Protein AF-0000000079259400 (afdb_homodimer)

Sequence (374 aa):
MEEFRRCLKRQERETNERNRRADEINELQRQVDEQVLIAVALQEEENQGRRRGSQVGRRQNVERHRHSRDKNLLEDYFIPTSLYSDVDFRRRFRMQPHLFNKVMHDICNYDAYFVQKCDAAGVLGLLPEQKLTTVIRMLAYGASADQVDEIARMGKSTTLEALVRFCQGVETLYTRDYLRRPTPRDLMEEFRRCLKRQERETNERNRRADEINELQRQVDEQVLIAVALQEEENQGRRRGSQVGRRQNVERHRHSRDKNLLEDYFIPTSLYSDVDFRRRFRMQPHLFNKVMHDICNYDAYFVQKCDAAGVLGLLPEQKLTTVIRMLAYGASADQVDEIARMGKSTTLEALVRFCQGVETLYTRDYLRRPTPRDL

pLDDT: mean 84.17, std 18.21, range [31.73, 98.31]

InterPro domains:
  IPR059462 Domain of unknown function DUF8418 [PF28509] (71-107)

Secondary structure (DSSP, 8-state):
-HHHHHHHHHHHHHHHHHHHHHHHHHHHHHHHHHHHHHHHHHHHHHHHHHHS---S---------HHHHHHHHIIIIISTT-SS-HHHHHHHHSS-HHHHHHHHHHHHHH-GGGS--B-TTS-B---HHHHHHHHHHHHHHT--HHHHHHHH---HHHHHHHHHHHHHHHHHHHHHHHT----GGG-/-HHHHHHHHHHHHHHHHHHHHHHHHHHHHHHHHHHHHHHHHHHHHHHHHHHS---S---------HHHHHHHHIIIIISTT-SS-HHHHHHHHSS-HHHHHHHHHHHHHH-GGGS--B-TTS-B---HHHHHHHHHHHHHHT--HHHHHHHH---HHHHHHHHHHHHHHHHHHHHHHHT----GGG-

Solvent-accessible surface area (backbone atoms only — not comparable to full-atom values): 20701 Å² total; per-residue (Å²): 112,69,66,58,53,51,53,51,53,50,50,50,53,50,52,52,50,52,51,49,49,51,51,32,51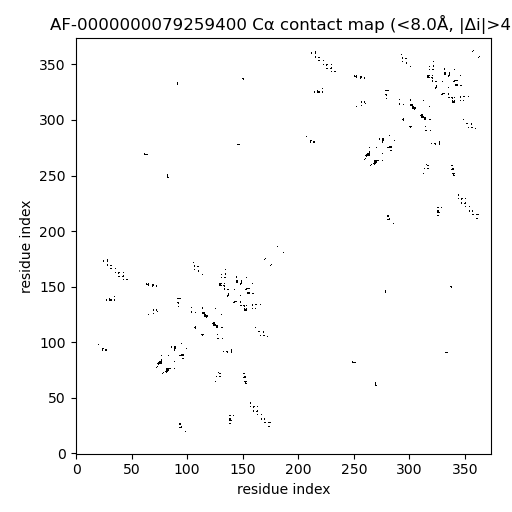,50,49,50,50,51,35,38,66,71,39,46,65,58,37,46,51,51,38,50,52,55,46,51,64,62,67,47,70,85,59,84,73,62,73,72,77,64,73,53,58,50,67,66,42,50,50,50,43,34,43,38,63,70,41,97,82,25,56,49,50,68,69,54,42,25,71,55,52,58,36,48,70,70,54,50,51,50,51,52,53,53,42,32,72,71,36,66,83,46,43,60,47,62,48,96,88,67,47,72,56,63,47,41,67,38,55,49,49,42,39,40,37,25,49,64,68,68,45,55,51,74,74,40,19,83,60,45,47,45,54,52,69,60,40,33,50,48,36,41,53,47,42,53,46,49,49,65,71,54,50,60,63,67,66,53,64,81,48,73,81,78,97,111,68,65,59,53,52,52,50,54,49,51,51,52,51,53,52,50,51,52,49,49,51,52,32,51,49,50,50,51,51,34,37,67,71,39,45,64,58,36,47,52,50,38,49,52,55,46,49,63,63,67,46,70,85,58,83,73,63,73,71,77,65,72,54,58,49,68,67,41,49,50,51,43,35,43,38,63,71,42,98,82,25,57,48,51,69,67,53,42,25,70,56,53,58,37,49,70,69,55,49,52,50,50,50,50,53,44,34,72,72,38,66,84,46,43,60,46,61,46,95,86,67,47,73,54,63,48,43,66,36,56,51,49,41,41,41,36,25,48,62,68,68,45,54,52,74,73,40,17,84,61,45,47,44,54,54,70,60,39,32,49,49,35,42,53,46,43,51,45,49,50,67,71,53,50,59,64,68,66,55,64,81,50,72,81,76,97

Organism: Prunus dulcis (NCBI:txid3755)

Structure (mmCIF, N/CA/C/O backbone):
data_AF-0000000079259400-model_v1
#
loop_
_entity.id
_entity.type
_entity.pdbx_description
1 polymer 'Uncharacterized protein'
#
loop_
_atom_site.group_PDB
_atom_site.id
_atom_site.type_symbol
_atom_site.label_atom_id
_atom_site.label_alt_id
_atom_site.label_comp_id
_atom_site.label_asym_id
_atom_site.label_entity_id
_atom_site.label_seq_id
_atom_site.pdbx_PDB_ins_code
_atom_site.Cartn_x
_atom_site.Cartn_y
_atom_site.Cartn_z
_atom_site.occupancy
_atom_site.B_iso_or_equiv
_atom_site.auth_seq_id
_atom_site.auth_comp_id
_atom_site.auth_asym_id
_atom_site.auth_atom_id
_atom_site.pdbx_PDB_model_num
ATOM 1 N N . MET A 1 1 ? 31.969 41.125 11.25 1 81.62 1 MET A N 1
ATOM 2 C CA . MET A 1 1 ? 31.812 40.688 9.867 1 81.62 1 MET A CA 1
ATOM 3 C C . MET A 1 1 ? 31.344 39.219 9.812 1 81.62 1 MET A C 1
ATOM 5 O O . MET A 1 1 ? 30.406 38.906 9.086 1 81.62 1 MET A O 1
ATOM 9 N N . GLU A 1 2 ? 31.828 38.438 10.734 1 89.38 2 GLU A N 1
ATOM 10 C CA . GLU A 1 2 ? 31.469 37.031 10.773 1 89.38 2 GLU A CA 1
ATOM 11 C C . GLU A 1 2 ? 30.047 36.844 11.312 1 89.38 2 GLU A C 1
ATOM 13 O O . GLU A 1 2 ? 29.297 36.031 10.805 1 89.38 2 GLU A O 1
ATOM 18 N N . GLU A 1 3 ? 29.672 37.75 12.297 1 88.38 3 GLU A N 1
ATOM 19 C CA . GLU A 1 3 ? 28.344 37.656 12.914 1 88.38 3 GLU A CA 1
ATOM 20 C C . GLU A 1 3 ? 27.25 38.031 11.922 1 88.38 3 GLU A C 1
ATOM 22 O O . GLU A 1 3 ? 26.188 37.406 11.891 1 88.38 3 GLU A O 1
ATOM 27 N N . PHE A 1 4 ? 27.547 39 11.172 1 88.69 4 PHE A N 1
ATOM 28 C CA . PHE A 1 4 ? 26.594 39.469 10.156 1 88.69 4 PHE A CA 1
ATOM 29 C C . PHE A 1 4 ? 26.375 38.406 9.102 1 88.69 4 PHE A C 1
ATOM 31 O O . PHE A 1 4 ? 25.234 38.156 8.672 1 88.69 4 PHE A O 1
ATOM 38 N N . ARG A 1 5 ? 27.438 37.75 8.695 1 88.81 5 ARG A N 1
ATOM 39 C CA . ARG A 1 5 ? 27.344 36.688 7.711 1 88.81 5 ARG A CA 1
ATOM 40 C C . ARG A 1 5 ? 26.516 35.531 8.242 1 88.81 5 ARG A C 1
ATOM 42 O O . ARG A 1 5 ? 25.734 34.906 7.5 1 88.81 5 ARG A O 1
ATOM 49 N N . ARG A 1 6 ? 26.609 35.312 9.523 1 88.94 6 ARG A N 1
ATOM 50 C CA . ARG A 1 6 ? 25.875 34.25 10.148 1 88.94 6 ARG A CA 1
ATOM 51 C C . ARG A 1 6 ? 24.375 34.531 10.195 1 88.94 6 ARG A C 1
ATOM 53 O O . ARG A 1 6 ? 23.547 33.656 9.953 1 88.94 6 ARG A O 1
ATOM 60 N N . CYS A 1 7 ? 24.094 35.781 10.453 1 90.12 7 CYS A N 1
ATOM 61 C CA . CYS A 1 7 ? 22.703 36.219 10.508 1 90.12 7 CYS A CA 1
ATOM 62 C C . CYS A 1 7 ? 22.047 36.125 9.133 1 90.12 7 CYS A C 1
ATOM 64 O O . CYS A 1 7 ? 20.906 35.719 9.016 1 90.12 7 CYS A O 1
ATOM 66 N N . LEU A 1 8 ? 22.766 36.438 8.125 1 89.69 8 LEU A N 1
ATOM 67 C CA . LEU A 1 8 ? 22.25 36.406 6.758 1 89.69 8 LEU A CA 1
ATOM 68 C C . LEU A 1 8 ? 22.016 34.969 6.316 1 89.69 8 LEU A C 1
ATOM 70 O O . LEU A 1 8 ? 21.016 34.656 5.664 1 89.69 8 LEU A O 1
ATOM 74 N N . LYS A 1 9 ? 22.922 34.125 6.629 1 88.62 9 LYS A N 1
ATOM 75 C CA . LYS A 1 9 ? 22.781 32.719 6.297 1 88.62 9 LYS A CA 1
ATOM 76 C C . LYS A 1 9 ? 21.562 32.094 6.996 1 88.62 9 LYS A C 1
ATOM 78 O O . LYS A 1 9 ? 20.859 31.266 6.414 1 88.62 9 LYS A O 1
ATOM 83 N N . ARG A 1 10 ? 21.266 32.531 8.227 1 87.69 10 ARG A N 1
ATOM 84 C CA . ARG A 1 10 ? 20.109 32.062 8.977 1 87.69 10 ARG A CA 1
ATOM 85 C C . ARG A 1 10 ? 18.812 32.531 8.344 1 87.69 10 ARG A C 1
ATOM 87 O O . ARG A 1 10 ? 17.844 31.75 8.234 1 87.69 10 ARG A O 1
ATOM 94 N N . GLN A 1 11 ? 18.812 33.719 7.98 1 85.81 11 GLN A N 1
ATOM 95 C CA . GLN A 1 11 ? 17.625 34.281 7.348 1 85.81 11 GLN A CA 1
ATOM 96 C C . GLN A 1 11 ? 17.344 33.594 6.016 1 85.81 11 GLN A C 1
ATOM 98 O O . GLN A 1 11 ? 16.188 33.312 5.688 1 85.81 11 GLN A O 1
ATOM 103 N N . GLU A 1 12 ? 18.359 33.375 5.312 1 86.56 12 GLU A N 1
ATOM 104 C CA . GLU A 1 12 ? 18.219 32.688 4.035 1 86.56 12 GLU A CA 1
ATOM 105 C C . GLU A 1 12 ? 17.672 31.266 4.23 1 86.56 12 GLU A C 1
ATOM 107 O O . GLU A 1 12 ? 16.812 30.828 3.473 1 86.56 12 GLU A O 1
ATOM 112 N N . ARG A 1 13 ? 18.156 30.578 5.199 1 85.12 13 ARG A N 1
ATOM 113 C CA . ARG A 1 13 ? 17.703 29.234 5.512 1 85.12 13 ARG A CA 1
ATOM 114 C C . ARG A 1 13 ? 16.219 29.234 5.91 1 85.12 13 ARG A C 1
ATOM 116 O O . ARG A 1 13 ? 15.469 28.344 5.512 1 85.12 13 ARG A O 1
ATOM 123 N N . GLU A 1 14 ? 15.875 30.203 6.609 1 84.81 14 GLU A N 1
ATOM 124 C CA . GLU A 1 14 ? 14.484 30.328 7.047 1 84.81 14 GLU A CA 1
ATOM 125 C C . GLU A 1 14 ? 13.555 30.609 5.871 1 84.81 14 GLU A C 1
ATOM 127 O O . GLU A 1 14 ? 12.461 30.062 5.785 1 84.81 14 GLU A O 1
ATOM 132 N N . THR A 1 15 ? 13.961 31.484 5.039 1 85.69 15 THR A N 1
ATOM 133 C CA . THR A 1 15 ? 13.172 31.812 3.855 1 85.69 15 THR A CA 1
ATOM 134 C C . THR A 1 15 ? 13.031 30.594 2.945 1 85.69 15 THR A C 1
ATOM 136 O O . THR A 1 15 ? 11.961 30.359 2.381 1 85.69 15 THR A O 1
ATOM 139 N N . ASN A 1 16 ? 14.062 29.844 2.83 1 84.88 16 ASN A N 1
ATOM 140 C CA . ASN A 1 16 ? 14.039 28.625 2.008 1 84.88 16 ASN A CA 1
ATOM 141 C C . ASN A 1 16 ? 13.094 27.578 2.578 1 84.88 16 ASN A C 1
ATOM 143 O O . ASN A 1 16 ? 12.367 26.922 1.829 1 84.88 16 ASN A O 1
ATOM 147 N N . GLU A 1 17 ? 13.094 27.5 3.865 1 85.94 17 GLU A N 1
ATOM 148 C CA . GLU A 1 17 ? 12.203 26.547 4.531 1 85.94 17 GLU A CA 1
ATOM 149 C C . GLU A 1 17 ? 10.742 26.953 4.371 1 85.94 17 GLU A C 1
ATOM 151 O O . GLU A 1 17 ? 9.875 26.109 4.164 1 85.94 17 GLU A O 1
ATOM 156 N N . ARG A 1 18 ? 10.477 28.234 4.461 1 86 18 ARG A N 1
ATOM 157 C CA . ARG A 1 18 ? 9.125 28.734 4.27 1 86 18 ARG A CA 1
ATOM 158 C C . ARG A 1 18 ? 8.641 28.484 2.846 1 86 18 ARG A C 1
ATOM 160 O O . ARG A 1 18 ? 7.488 28.109 2.629 1 86 18 ARG A O 1
ATOM 167 N N . ASN A 1 19 ? 9.5 28.703 1.981 1 86.19 19 ASN A N 1
ATOM 168 C CA . ASN A 1 19 ? 9.148 28.484 0.583 1 86.19 19 ASN A CA 1
ATOM 169 C C . ASN A 1 19 ? 8.883 27 0.302 1 86.19 19 ASN A C 1
ATOM 171 O O . ASN A 1 19 ? 7.961 26.672 -0.448 1 86.19 19 ASN A O 1
ATOM 175 N N . ARG A 1 20 ? 9.664 26.172 0.916 1 88.25 20 ARG A N 1
ATOM 176 C CA . ARG A 1 20 ? 9.477 24.734 0.739 1 88.25 20 ARG A CA 1
ATOM 177 C C . ARG A 1 20 ? 8.133 24.281 1.312 1 88.25 20 ARG A C 1
ATOM 179 O O . ARG A 1 20 ? 7.41 23.516 0.682 1 88.25 20 ARG A O 1
ATOM 186 N N . ARG A 1 21 ? 7.867 24.844 2.445 1 88.56 21 ARG A N 1
ATOM 187 C CA . ARG A 1 21 ? 6.602 24.516 3.09 1 88.56 21 ARG A CA 1
ATOM 188 C C . ARG A 1 21 ? 5.422 24.969 2.232 1 88.56 21 ARG A C 1
ATOM 190 O O . ARG A 1 21 ? 4.449 24.234 2.066 1 88.56 21 ARG A O 1
ATOM 197 N N . ALA A 1 22 ? 5.516 26.125 1.743 1 89.62 22 ALA A N 1
ATOM 198 C CA . ALA A 1 22 ? 4.457 26.641 0.885 1 89.62 22 ALA A CA 1
ATOM 199 C C . ALA A 1 22 ? 4.273 25.781 -0.357 1 89.62 22 ALA A C 1
ATOM 201 O O . ALA A 1 22 ? 3.146 25.516 -0.783 1 89.62 22 ALA A O 1
ATOM 202 N N . ASP A 1 23 ? 5.371 25.328 -0.912 1 91 23 ASP A N 1
ATOM 203 C CA . ASP A 1 23 ? 5.316 24.469 -2.098 1 91 23 ASP A CA 1
ATOM 204 C C . ASP A 1 23 ? 4.641 23.141 -1.788 1 91 23 ASP A C 1
ATOM 206 O O . ASP A 1 23 ? 3.844 22.641 -2.586 1 91 23 ASP A O 1
ATOM 210 N N . GLU A 1 24 ? 4.953 22.625 -0.656 1 92.81 24 GLU A N 1
ATOM 211 C CA . GLU A 1 24 ? 4.398 21.328 -0.265 1 92.81 24 GLU A CA 1
ATOM 212 C C . GLU A 1 24 ? 2.902 21.438 0.025 1 92.81 24 GLU A C 1
ATOM 214 O O . GLU A 1 24 ? 2.131 20.547 -0.328 1 92.81 24 GLU A O 1
ATOM 219 N N . ILE A 1 25 ? 2.512 22.516 0.633 1 91.94 25 ILE A N 1
ATOM 220 C CA . ILE A 1 25 ? 1.095 22.75 0.898 1 91.94 25 ILE A CA 1
ATOM 221 C C . ILE A 1 25 ? 0.348 22.938 -0.419 1 91.94 25 ILE A C 1
ATOM 223 O O . ILE A 1 25 ? -0.762 22.438 -0.593 1 91.94 25 ILE A O 1
ATOM 227 N N . ASN A 1 26 ? 0.961 23.672 -1.306 1 90.94 26 ASN A N 1
ATOM 228 C CA . ASN A 1 26 ? 0.367 23.859 -2.625 1 90.94 26 ASN A CA 1
ATOM 229 C C . ASN A 1 26 ? 0.186 22.516 -3.346 1 90.94 26 ASN A C 1
ATOM 231 O O . ASN A 1 26 ? -0.825 22.297 -4.016 1 90.94 26 ASN A O 1
ATOM 235 N N . GLU A 1 27 ? 1.172 21.688 -3.217 1 93 27 GLU A N 1
ATOM 236 C CA . GLU A 1 27 ? 1.071 20.359 -3.814 1 93 27 GLU A CA 1
ATOM 237 C C . GLU A 1 27 ? -0.082 19.562 -3.205 1 93 27 GLU A C 1
ATOM 239 O O . GLU A 1 27 ? -0.839 18.922 -3.924 1 93 27 GLU A O 1
ATOM 244 N N . LEU A 1 28 ? -0.213 19.641 -1.962 1 94.31 28 LEU A N 1
ATOM 245 C CA . LEU A 1 28 ? -1.314 18.984 -1.273 1 94.31 28 LEU A CA 1
ATOM 246 C C . LEU A 1 28 ? -2.658 19.5 -1.78 1 94.31 28 LEU A C 1
ATOM 248 O O . LEU A 1 28 ? -3.559 18.703 -2.068 1 94.31 28 LEU A O 1
ATOM 252 N N . GLN A 1 29 ? -2.781 20.797 -1.9 1 92.62 29 GLN A N 1
ATOM 253 C CA . GLN A 1 29 ? -4.016 21.391 -2.389 1 92.62 29 GLN A CA 1
ATOM 254 C C . GLN A 1 29 ? -4.332 20.938 -3.809 1 92.62 29 GLN A C 1
ATOM 256 O O . GLN A 1 29 ? -5.492 20.688 -4.145 1 92.62 29 GLN A O 1
ATOM 261 N N . ARG A 1 30 ? -3.314 20.844 -4.629 1 93.25 30 ARG A N 1
ATOM 262 C CA . ARG A 1 30 ? -3.508 20.359 -5.992 1 93.25 30 ARG A CA 1
ATOM 263 C C . ARG A 1 30 ? -4.035 18.922 -5.992 1 93.25 30 ARG A C 1
ATOM 265 O O . ARG A 1 30 ? -4.953 18.594 -6.75 1 93.25 30 ARG A O 1
ATOM 272 N N . GLN A 1 31 ? -3.449 18.109 -5.156 1 93.06 31 GLN A N 1
ATOM 273 C CA . GLN A 1 31 ? -3.885 16.719 -5.051 1 93.06 31 GLN A CA 1
ATOM 274 C C . GLN A 1 31 ? -5.336 16.625 -4.578 1 93.06 31 GLN A C 1
ATOM 276 O O . GLN A 1 31 ? -6.113 15.828 -5.098 1 93.06 31 GLN A O 1
ATOM 281 N N . VAL A 1 32 ? -5.66 17.422 -3.598 1 93.88 32 VAL A N 1
ATOM 282 C CA . VAL A 1 32 ? -7.02 17.469 -3.074 1 93.88 32 VAL A CA 1
ATOM 283 C C . VAL A 1 32 ? -7.988 17.891 -4.18 1 93.88 32 VAL A C 1
ATOM 285 O O . VAL A 1 32 ? -9.031 17.266 -4.375 1 93.88 32 VAL A O 1
ATOM 288 N N . ASP A 1 33 ? -7.621 18.906 -4.926 1 90.94 33 ASP A N 1
ATOM 289 C CA . ASP A 1 33 ? -8.461 19.406 -6.008 1 90.94 33 ASP A CA 1
ATOM 290 C C . ASP A 1 33 ? -8.703 18.328 -7.062 1 90.94 33 ASP A C 1
ATOM 292 O O . ASP A 1 33 ? -9.812 18.219 -7.59 1 90.94 33 ASP A O 1
ATOM 296 N N . GLU A 1 34 ? -7.711 17.594 -7.309 1 90.44 34 GLU A N 1
ATOM 297 C CA . GLU A 1 34 ? -7.781 16.578 -8.352 1 90.44 34 GLU A CA 1
ATOM 298 C C . GLU A 1 34 ? -8.648 15.398 -7.906 1 90.44 34 GLU A C 1
ATOM 300 O O . GLU A 1 34 ? -9.297 14.75 -8.734 1 90.44 34 GLU A O 1
ATOM 305 N N . GLN A 1 35 ? -8.711 15.164 -6.605 1 90.06 35 GLN A N 1
ATOM 306 C CA . GLN A 1 35 ? -9.273 13.891 -6.176 1 90.06 35 GLN A CA 1
ATOM 307 C C . GLN A 1 35 ? -10.578 14.094 -5.418 1 90.06 35 GLN A C 1
ATOM 309 O O . GLN A 1 35 ? -11.336 13.148 -5.211 1 90.06 35 GLN A O 1
ATOM 314 N N . VAL A 1 36 ? -10.906 15.297 -5.039 1 88.19 36 VAL A N 1
ATOM 315 C CA . VAL A 1 36 ? -12.023 15.547 -4.137 1 88.19 36 VAL A CA 1
ATOM 316 C C . VAL A 1 36 ? -13.328 15.094 -4.785 1 88.19 36 VAL A C 1
ATOM 318 O O . VAL A 1 36 ? -14.188 14.516 -4.117 1 88.19 36 VAL A O 1
ATOM 321 N N . LEU A 1 37 ? -13.492 15.336 -6.02 1 87.38 37 LEU A N 1
ATOM 322 C CA . LEU A 1 37 ? -14.727 14.953 -6.699 1 87.38 37 LEU A CA 1
ATOM 323 C C . LEU A 1 37 ? -14.875 13.438 -6.734 1 87.38 37 LEU A C 1
ATOM 325 O O . LEU A 1 37 ? -15.977 12.914 -6.52 1 87.38 37 LEU A O 1
ATOM 329 N N . ILE A 1 38 ? -13.82 12.812 -7.031 1 89.81 38 ILE A N 1
ATOM 330 C CA . ILE A 1 38 ? -13.828 11.352 -7.066 1 89.81 38 ILE A CA 1
ATOM 331 C C . ILE A 1 38 ? -14.094 10.805 -5.668 1 89.81 38 ILE A C 1
ATOM 333 O O . ILE A 1 38 ? -14.867 9.859 -5.504 1 89.81 38 ILE A O 1
ATOM 337 N N . ALA A 1 39 ? -13.516 11.398 -4.688 1 89.06 39 ALA A N 1
ATOM 338 C CA . ALA A 1 39 ? -13.68 10.969 -3.299 1 89.06 39 ALA A CA 1
ATOM 339 C C . ALA A 1 39 ? -15.141 11.07 -2.863 1 89.06 39 ALA A C 1
ATOM 341 O O . ALA A 1 39 ? -15.672 10.148 -2.242 1 89.06 39 ALA A O 1
ATOM 342 N N . VAL A 1 40 ? -15.742 12.117 -3.205 1 90.69 40 VAL A N 1
ATOM 343 C CA . VAL A 1 40 ? -17.141 12.352 -2.83 1 90.69 40 VAL A CA 1
ATOM 344 C C . VAL A 1 40 ? -18.031 11.336 -3.533 1 90.69 40 VAL A C 1
ATOM 346 O O . VAL A 1 40 ? -18.938 10.758 -2.914 1 90.69 40 VAL A O 1
ATOM 349 N N . ALA A 1 41 ? -17.781 11.156 -4.789 1 91.81 41 ALA A N 1
ATOM 350 C CA . ALA A 1 41 ? -18.562 10.203 -5.57 1 91.81 41 ALA A CA 1
ATOM 351 C C . ALA A 1 41 ? -18.438 8.789 -5.008 1 91.81 41 ALA A C 1
ATOM 353 O O . ALA A 1 41 ? -19.438 8.07 -4.891 1 91.81 41 ALA A O 1
ATOM 354 N N . LEU A 1 42 ? -17.266 8.461 -4.676 1 90.88 42 LEU A N 1
ATOM 355 C CA . LEU A 1 42 ? -17.016 7.141 -4.117 1 90.88 42 LEU A CA 1
ATOM 356 C C . LEU A 1 42 ? -17.703 6.977 -2.77 1 90.88 42 LEU A C 1
ATOM 358 O O . LEU A 1 42 ? -18.281 5.926 -2.486 1 90.88 42 LEU A O 1
ATOM 362 N N . GLN A 1 43 ? -17.625 7.969 -1.969 1 89.94 43 GLN A N 1
ATOM 363 C CA . GLN A 1 43 ? -18.281 7.918 -0.662 1 89.94 43 GLN A CA 1
ATOM 364 C C . GLN A 1 43 ? -19.781 7.789 -0.803 1 89.94 43 GLN A C 1
ATOM 366 O O . GLN A 1 43 ? -20.422 7.039 -0.06 1 89.94 43 GLN A O 1
ATOM 371 N N . GLU A 1 44 ? -20.328 8.523 -1.729 1 90.12 44 GLU A N 1
ATOM 372 C CA . GLU A 1 44 ? -21.766 8.461 -1.979 1 90.12 44 GLU A CA 1
ATOM 373 C C . GLU A 1 44 ? -22.188 7.062 -2.441 1 90.12 44 GLU A C 1
ATOM 375 O O . GLU A 1 44 ? -23.203 6.535 -2.002 1 90.12 44 GLU A O 1
ATOM 380 N N . GLU A 1 45 ? -21.438 6.531 -3.316 1 88.81 45 GLU A N 1
ATOM 381 C CA . GLU A 1 45 ? -21.703 5.18 -3.793 1 88.81 45 GLU A CA 1
ATOM 382 C C . GLU A 1 45 ? -21.656 4.172 -2.648 1 88.81 45 GLU A C 1
ATOM 384 O O . GLU A 1 45 ? -22.5 3.271 -2.57 1 88.81 45 GLU A O 1
ATOM 389 N N . GLU A 1 46 ? -20.625 4.344 -1.827 1 85.75 46 GLU A N 1
ATOM 390 C CA . GLU A 1 46 ? -20.484 3.449 -0.681 1 85.75 46 GLU A CA 1
ATOM 391 C C . GLU A 1 46 ? -21.672 3.58 0.272 1 85.75 46 GLU A C 1
ATOM 393 O O . GLU A 1 46 ? -22.156 2.584 0.817 1 85.75 46 GLU A O 1
ATOM 398 N N . ASN A 1 47 ? -22.156 4.797 0.405 1 83.25 47 ASN A N 1
ATOM 399 C CA . ASN A 1 47 ? -23.266 5.066 1.297 1 83.25 47 ASN A CA 1
ATOM 400 C C . ASN A 1 47 ? -24.578 4.52 0.729 1 83.25 47 ASN A C 1
ATOM 402 O O . ASN A 1 47 ? -25.453 4.098 1.482 1 83.25 47 ASN A O 1
ATOM 406 N N . GLN A 1 48 ? -24.781 4.672 -0.522 1 79.94 48 GLN A N 1
ATOM 407 C CA . GLN A 1 48 ? -25.969 4.156 -1.18 1 79.94 48 GLN A CA 1
ATOM 408 C C . GLN A 1 48 ? -26.016 2.633 -1.104 1 79.94 48 GLN A C 1
ATOM 410 O O . GLN A 1 48 ? -27.094 2.049 -0.97 1 79.94 48 GLN A O 1
ATOM 415 N N . GLY A 1 49 ? -24.875 2.189 -1.335 1 64.69 49 GLY A N 1
ATOM 416 C CA . GLY A 1 49 ? -24.828 0.743 -1.202 1 64.69 49 GLY A CA 1
ATOM 417 C C . GLY A 1 49 ? -25.172 0.263 0.199 1 64.69 49 GLY A C 1
ATOM 418 O O . GLY A 1 49 ? -25.797 -0.786 0.37 1 64.69 49 GLY A O 1
ATOM 419 N N . ARG A 1 50 ? -24.812 1.057 1.179 1 62.62 50 ARG A N 1
ATOM 420 C CA . ARG A 1 50 ? -25.094 0.76 2.578 1 62.62 50 ARG A CA 1
ATOM 421 C C . ARG A 1 50 ? -26.578 0.954 2.883 1 62.62 50 ARG A C 1
ATOM 423 O O . ARG A 1 50 ? -27.141 0.263 3.738 1 62.62 50 ARG A O 1
ATOM 430 N N . ARG A 1 51 ? -27.281 2.26 2.467 1 49.03 51 ARG A N 1
ATOM 431 C CA . ARG A 1 51 ? -28.688 2.549 2.73 1 49.03 51 ARG A CA 1
ATOM 432 C C . ARG A 1 51 ? -29.594 1.494 2.102 1 49.03 51 ARG A C 1
ATOM 434 O O . ARG A 1 51 ? -30.781 1.417 2.42 1 49.03 51 ARG A O 1
ATOM 441 N N . ARG A 1 52 ? -29.188 0.925 0.934 1 46.81 52 ARG A N 1
ATOM 442 C CA . ARG A 1 52 ? -30.109 -0.107 0.47 1 46.81 52 ARG A CA 1
ATOM 443 C C . ARG A 1 52 ? -30.391 -1.121 1.572 1 46.81 52 ARG A C 1
ATOM 445 O O . ARG A 1 52 ? -29.578 -1.295 2.488 1 46.81 52 ARG A O 1
ATOM 452 N N . GLY A 1 53 ? -31.734 -1.508 1.864 1 37.41 53 GLY A N 1
ATOM 453 C CA . GLY A 1 53 ? -32.281 -2.285 2.965 1 37.41 53 GLY A CA 1
ATOM 454 C C . GLY A 1 53 ? -31.234 -3.121 3.682 1 37.41 53 GLY A C 1
ATOM 455 O O . GLY A 1 53 ? -30.109 -3.246 3.211 1 37.41 53 GLY A O 1
ATOM 456 N N . SER A 1 54 ? -31.578 -3.488 5.035 1 38.22 54 SER A N 1
ATOM 457 C CA . SER A 1 54 ? -31.047 -4.523 5.91 1 38.22 54 SER A CA 1
ATOM 458 C C . SER A 1 54 ? -30.531 -5.719 5.109 1 38.22 54 SER A C 1
ATOM 460 O O . SER A 1 54 ? -31.312 -6.586 4.723 1 38.22 54 SER A O 1
ATOM 462 N N . GLN A 1 55 ? -30.062 -5.602 4.004 1 37.66 55 GLN A N 1
ATOM 463 C CA . GLN A 1 55 ? -29.703 -6.961 3.615 1 37.66 55 GLN A CA 1
ATOM 464 C C . GLN A 1 55 ? -28.953 -7.676 4.742 1 37.66 55 GLN A C 1
ATOM 466 O O . GLN A 1 55 ? -28.188 -7.055 5.48 1 37.66 55 GLN A O 1
ATOM 471 N N . VAL A 1 56 ? -29.531 -8.688 5.258 1 40.84 56 VAL A N 1
ATOM 472 C CA . VAL A 1 56 ? -29.094 -9.492 6.387 1 40.84 56 VAL A CA 1
ATOM 473 C C . VAL A 1 56 ? -27.578 -9.406 6.523 1 40.84 56 VAL A C 1
ATOM 475 O O . VAL A 1 56 ? -27.031 -9.516 7.629 1 40.84 56 VAL A O 1
ATOM 478 N N . GLY A 1 57 ? -26.766 -9.641 5.586 1 36.09 57 GLY A N 1
ATOM 479 C CA . GLY A 1 57 ? -25.391 -10.062 5.844 1 36.09 57 GLY A CA 1
ATOM 480 C C . GLY A 1 57 ? -24.406 -8.906 5.859 1 36.09 57 GLY A C 1
ATOM 481 O O . GLY A 1 57 ? -23.891 -8.516 4.809 1 36.09 57 GLY A O 1
ATOM 482 N N . ARG A 1 58 ? -24.672 -7.934 6.676 1 40.88 58 ARG A N 1
ATOM 483 C CA . ARG A 1 58 ? -23.578 -6.992 6.855 1 40.88 58 ARG A CA 1
ATOM 484 C C . ARG A 1 58 ? -22.234 -7.695 6.758 1 40.88 58 ARG A C 1
ATOM 486 O O . ARG A 1 58 ? -22.031 -8.758 7.348 1 40.88 58 ARG A O 1
ATOM 493 N N . ARG A 1 59 ? -21.641 -7.473 5.711 1 44.12 59 ARG A N 1
ATOM 494 C CA . ARG A 1 59 ? -20.281 -8.031 5.699 1 44.12 59 ARG A CA 1
ATOM 495 C C . ARG A 1 59 ? -19.609 -7.848 7.051 1 44.12 59 ARG A C 1
ATOM 497 O O . ARG A 1 59 ? -19.719 -6.785 7.668 1 44.12 59 ARG A O 1
ATOM 504 N N . GLN A 1 60 ? -19.422 -8.828 7.867 1 42.75 60 GLN A N 1
ATOM 505 C CA . GLN A 1 60 ? -18.719 -8.812 9.148 1 42.75 60 GLN A CA 1
ATOM 506 C C . GLN A 1 60 ? -17.547 -7.84 9.117 1 42.75 60 GLN A C 1
ATOM 508 O O . GLN A 1 60 ? -16.734 -7.855 8.18 1 42.75 60 GLN A O 1
ATOM 513 N N . ASN A 1 61 ? -17.734 -6.684 9.773 1 46.44 61 ASN A N 1
ATOM 514 C CA . ASN A 1 61 ? -16.562 -5.852 10.047 1 46.44 61 ASN A CA 1
ATOM 515 C C . ASN A 1 61 ? -15.312 -6.695 10.281 1 46.44 61 ASN A C 1
ATOM 517 O O . ASN A 1 61 ? -15.328 -7.629 11.078 1 46.44 61 ASN A O 1
ATOM 521 N N . VAL A 1 62 ? -14.477 -6.812 9.344 1 50.97 62 VAL A N 1
ATOM 522 C CA . VAL A 1 62 ? -13.227 -7.535 9.555 1 50.97 62 VAL A CA 1
ATOM 523 C C . VAL A 1 62 ? -12.469 -6.938 10.742 1 50.97 62 VAL A C 1
ATOM 525 O O . VAL A 1 62 ? -12.344 -5.719 10.852 1 50.97 62 VAL A O 1
ATOM 528 N N . GLU A 1 63 ? -12.438 -7.688 11.852 1 53.38 63 GLU A N 1
ATOM 529 C CA . GLU A 1 63 ? -11.547 -7.262 12.922 1 53.38 63 GLU A CA 1
ATOM 530 C C . GLU A 1 63 ? -10.133 -7.023 12.398 1 53.38 63 GLU A C 1
ATOM 532 O O . GLU A 1 63 ? -9.422 -7.977 12.055 1 53.38 63 GLU A O 1
ATOM 537 N N . ARG A 1 64 ? -9.812 -5.922 12.141 1 53.97 64 ARG A N 1
ATOM 538 C CA . ARG A 1 64 ? -8.586 -5.539 11.445 1 53.97 64 ARG A CA 1
ATOM 539 C C . ARG A 1 64 ? -7.422 -5.418 12.422 1 53.97 64 ARG A C 1
ATOM 541 O O . ARG A 1 64 ? -6.383 -4.84 12.086 1 53.97 64 ARG A O 1
ATOM 548 N N . HIS A 1 65 ? -7.523 -6.18 13.523 1 58 65 HIS A N 1
ATOM 549 C CA . HIS A 1 65 ? -6.438 -6.094 14.492 1 58 65 HIS A CA 1
ATOM 550 C C . HIS A 1 65 ? -5.785 -4.715 14.461 1 58 65 HIS A C 1
ATOM 552 O O . HIS A 1 65 ? -4.559 -4.605 14.383 1 58 65 HIS A O 1
ATOM 558 N N . ARG A 1 66 ? -6.551 -3.672 14.617 1 55.94 66 ARG A N 1
ATOM 559 C CA . ARG A 1 66 ? -6.184 -2.271 14.438 1 55.94 66 ARG A CA 1
ATOM 560 C C . ARG A 1 66 ? -4.996 -1.898 15.32 1 55.94 66 ARG A C 1
ATOM 562 O O . ARG A 1 66 ? -4.113 -1.15 14.898 1 55.94 66 ARG A O 1
ATOM 569 N N . HIS A 1 67 ? -4.895 -2.549 16.344 1 60.34 67 HIS A N 1
ATOM 570 C CA . HIS A 1 67 ? -3.898 -2.133 17.328 1 60.34 67 HIS A CA 1
ATOM 571 C C . HIS A 1 67 ? -2.514 -2.658 16.969 1 60.34 67 HIS A C 1
ATOM 573 O O . HIS A 1 67 ? -1.506 -2.002 17.234 1 60.34 67 HIS A O 1
ATOM 579 N N . SER A 1 68 ? -2.461 -3.838 16.391 1 62.75 68 SER A N 1
ATOM 580 C CA . SER A 1 68 ? -1.147 -4.359 16.031 1 62.75 68 SER A CA 1
ATOM 581 C C . SER A 1 68 ? -0.537 -3.555 14.883 1 62.75 68 SER A C 1
ATOM 583 O O . SER A 1 68 ? 0.662 -3.264 14.898 1 62.75 68 SER A O 1
ATOM 585 N N . ARG A 1 69 ? -1.43 -3.033 14.109 1 67.19 69 ARG A N 1
ATOM 586 C CA . ARG A 1 69 ? -0.87 -2.404 12.922 1 67.19 69 ARG A CA 1
ATOM 587 C C . ARG A 1 69 ? -0.635 -0.914 13.148 1 67.19 69 ARG A C 1
ATOM 589 O O . ARG A 1 69 ? 0.193 -0.3 12.469 1 67.19 69 ARG A O 1
ATOM 596 N N . ASP A 1 70 ? -1.296 -0.415 14.18 1 77.56 70 ASP A N 1
ATOM 597 C CA . ASP A 1 70 ? -0.943 0.957 14.531 1 77.56 70 ASP A CA 1
ATOM 598 C C . ASP A 1 70 ? 0.502 1.045 15.016 1 77.56 70 ASP A C 1
ATOM 600 O O . ASP A 1 70 ? 1.213 2 14.695 1 77.56 70 ASP A O 1
ATOM 604 N N . LYS A 1 71 ? 0.824 -0.014 15.641 1 83.12 71 LYS A N 1
ATOM 605 C CA . LYS A 1 71 ? 2.207 -0.037 16.109 1 83.12 71 LYS A CA 1
ATOM 606 C C . LYS A 1 71 ? 3.18 -0.105 14.93 1 83.12 71 LYS A C 1
ATOM 608 O O . LYS A 1 71 ? 4.203 0.585 14.922 1 83.12 71 LYS A O 1
ATOM 613 N N . ASN A 1 72 ? 2.826 -0.854 13.969 1 86.5 72 ASN A N 1
ATOM 614 C CA . ASN A 1 72 ? 3.689 -0.985 12.805 1 86.5 72 ASN A CA 1
ATOM 615 C C . ASN A 1 72 ? 3.814 0.334 12.047 1 86.5 72 ASN A C 1
ATOM 617 O O . ASN A 1 72 ? 4.91 0.712 11.625 1 86.5 72 ASN A O 1
ATOM 621 N N . LEU A 1 73 ? 2.707 0.984 11.922 1 91.62 73 LEU A N 1
ATOM 622 C CA . LEU A 1 73 ? 2.715 2.262 11.219 1 91.62 73 LEU A CA 1
ATOM 623 C C . LEU A 1 73 ? 3.586 3.279 11.953 1 91.62 73 LEU A C 1
ATOM 625 O O . LEU A 1 73 ? 4.379 3.984 11.32 1 91.62 73 LEU A O 1
ATOM 629 N N . LEU A 1 74 ? 3.436 3.307 13.281 1 93.25 74 LEU A N 1
ATOM 630 C CA . LEU A 1 74 ? 4.23 4.23 14.086 1 93.25 74 LEU A CA 1
ATOM 631 C C . LEU A 1 74 ? 5.715 3.896 13.984 1 93.25 74 LEU A C 1
ATOM 633 O O . LEU A 1 74 ? 6.547 4.789 13.805 1 93.25 74 LEU A O 1
ATOM 637 N N . GLU A 1 75 ? 5.996 2.65 14 1 90.88 75 GLU A N 1
ATOM 638 C CA . GLU A 1 75 ? 7.379 2.195 13.898 1 90.88 75 GLU A CA 1
ATOM 639 C C . GLU A 1 75 ? 7.957 2.482 12.516 1 90.88 75 GLU A C 1
ATOM 641 O O . GLU A 1 75 ? 9.164 2.713 12.375 1 90.88 75 GLU A O 1
ATOM 646 N N . ASP A 1 76 ? 7.117 2.473 11.547 1 92.12 76 ASP A N 1
ATOM 647 C CA . ASP A 1 76 ? 7.566 2.709 10.18 1 92.12 76 ASP A CA 1
ATOM 648 C C . ASP A 1 76 ? 7.898 4.18 9.953 1 92.12 76 ASP A C 1
ATOM 650 O O . ASP A 1 76 ? 8.859 4.504 9.25 1 92.12 76 ASP A O 1
ATOM 654 N N . TYR A 1 77 ? 7.109 5.066 10.656 1 95.12 77 TYR A N 1
ATOM 655 C CA . TYR A 1 77 ? 7.238 6.441 10.18 1 95.12 77 TYR A CA 1
ATOM 656 C C . TYR A 1 77 ? 7.297 7.418 11.352 1 95.12 77 TYR A C 1
ATOM 658 O O . TYR A 1 77 ? 7.797 8.531 11.211 1 95.12 77 TYR A O 1
ATOM 666 N N . PHE A 1 78 ? 6.809 7.113 12.516 1 95 78 PHE A N 1
ATOM 667 C CA . PHE A 1 78 ? 6.426 8.195 13.414 1 95 78 PHE A CA 1
ATOM 668 C C . PHE A 1 78 ? 7.109 8.055 14.766 1 95 78 PHE A C 1
ATOM 670 O O . PHE A 1 78 ? 6.66 8.625 15.758 1 95 78 PHE A O 1
ATOM 677 N N . ILE A 1 79 ? 8.078 7.301 14.859 1 92.12 79 ILE A N 1
ATOM 678 C CA . ILE A 1 79 ? 8.906 7.238 16.047 1 92.12 79 ILE A CA 1
ATOM 679 C C . ILE A 1 79 ? 10.352 7.598 15.695 1 92.12 79 ILE A C 1
ATOM 681 O O . ILE A 1 79 ? 10.742 7.543 14.531 1 92.12 79 ILE A O 1
ATOM 685 N N . PRO A 1 80 ? 11.156 8.062 16.609 1 89.62 80 PRO A N 1
ATOM 686 C CA . PRO A 1 80 ? 12.523 8.508 16.328 1 89.62 80 PRO A CA 1
ATOM 687 C C . PRO A 1 80 ? 13.359 7.434 15.633 1 89.62 80 PRO A C 1
ATOM 689 O O . PRO A 1 80 ? 14.203 7.75 14.781 1 89.62 80 PRO A O 1
ATOM 692 N N . THR A 1 81 ? 13.156 6.176 15.898 1 89.5 81 THR A N 1
ATOM 693 C CA . THR A 1 81 ? 13.891 5.07 15.297 1 89.5 81 THR A CA 1
ATOM 694 C C . THR A 1 8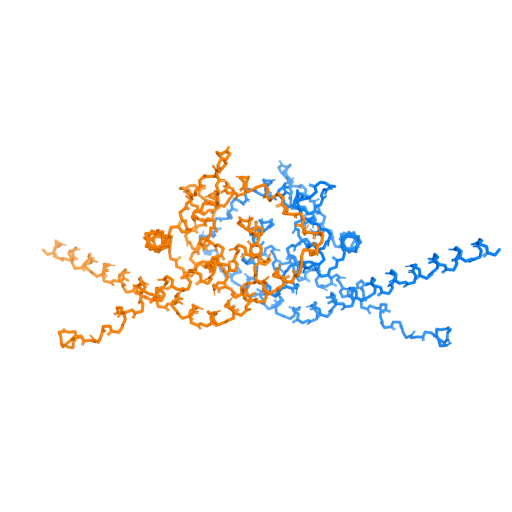1 ? 13.078 4.422 14.188 1 89.5 81 THR A C 1
ATOM 696 O O . THR A 1 81 ? 13.094 3.199 14.031 1 89.5 81 THR A O 1
ATOM 699 N N . SER A 1 82 ? 12.406 5.25 13.484 1 90.69 82 SER A N 1
ATOM 700 C CA . SER A 1 82 ? 11.531 4.734 12.43 1 90.69 82 SER A CA 1
ATOM 701 C C . SER A 1 82 ? 12.328 3.979 11.375 1 90.69 82 SER A C 1
ATOM 703 O O . SER A 1 82 ? 13.484 4.32 11.094 1 90.69 82 SER A O 1
ATOM 705 N N . LEU A 1 83 ? 11.672 3.061 10.844 1 88.88 83 LEU A N 1
ATOM 706 C CA . LEU A 1 83 ? 12.273 2.215 9.82 1 88.88 83 LEU A CA 1
ATOM 707 C C . LEU A 1 83 ? 12.602 3.023 8.57 1 88.88 83 LEU A C 1
ATOM 709 O O . LEU A 1 83 ? 13.688 2.883 8 1 88.88 83 LEU A O 1
ATOM 713 N N . TYR A 1 84 ? 11.695 3.846 8.141 1 92.25 84 TYR A N 1
ATOM 714 C CA . TYR A 1 84 ? 11.867 4.609 6.914 1 92.25 84 TYR A CA 1
ATOM 715 C C . TYR A 1 84 ? 12.43 5.996 7.211 1 92.25 84 TYR A C 1
ATOM 717 O O . TYR A 1 84 ? 12.047 6.629 8.195 1 92.25 84 TYR A O 1
ATOM 725 N N . SER A 1 85 ? 13.273 6.453 6.332 1 92.5 85 SER A N 1
ATOM 726 C CA . SER A 1 85 ? 13.953 7.734 6.496 1 92.5 85 SER A CA 1
ATOM 727 C C . SER A 1 85 ? 13.047 8.898 6.105 1 92.5 85 SER A C 1
ATOM 729 O O . SER A 1 85 ? 11.977 8.688 5.535 1 92.5 85 SER A O 1
ATOM 731 N N . ASP A 1 86 ? 13.562 10.133 6.336 1 93.5 86 ASP A N 1
ATOM 732 C CA . ASP A 1 86 ? 12.844 11.336 5.934 1 93.5 86 ASP A CA 1
ATOM 733 C C . ASP A 1 86 ? 12.719 11.414 4.414 1 93.5 86 ASP A C 1
ATOM 735 O O . ASP A 1 86 ? 11.734 11.938 3.891 1 93.5 86 ASP A O 1
ATOM 739 N N . VAL A 1 87 ? 13.727 10.883 3.762 1 93.19 87 VAL A N 1
ATOM 740 C CA . VAL A 1 87 ? 13.695 10.867 2.303 1 93.19 87 VAL A CA 1
ATOM 741 C C . VAL A 1 87 ? 12.562 9.961 1.821 1 93.19 87 VAL A C 1
ATOM 743 O O . VAL A 1 87 ? 11.797 10.328 0.925 1 93.19 87 VAL A O 1
ATOM 746 N N . ASP A 1 88 ? 12.445 8.812 2.471 1 93.5 88 ASP A N 1
ATOM 747 C CA . ASP A 1 88 ? 11.352 7.898 2.154 1 93.5 88 ASP A CA 1
ATOM 748 C C . ASP A 1 88 ? 9.992 8.539 2.457 1 93.5 88 ASP A C 1
ATOM 750 O O . ASP A 1 88 ? 9.055 8.414 1.67 1 93.5 88 ASP A O 1
ATOM 754 N N . PHE A 1 89 ? 9.984 9.195 3.652 1 96.25 89 PHE A N 1
ATOM 755 C CA . PHE A 1 89 ? 8.75 9.852 4.066 1 96.25 89 PHE A CA 1
ATOM 756 C C . PHE A 1 89 ? 8.305 10.875 3.033 1 96.25 89 PHE A C 1
ATOM 758 O O . PHE A 1 89 ? 7.148 10.875 2.613 1 96.25 89 PHE A O 1
ATOM 765 N N . ARG A 1 90 ? 9.148 11.703 2.598 1 95.31 90 ARG A N 1
ATOM 766 C CA . ARG A 1 90 ? 8.828 12.758 1.641 1 95.31 90 ARG A CA 1
ATOM 767 C C . ARG A 1 90 ? 8.336 12.172 0.323 1 95.31 90 ARG A C 1
ATOM 769 O O . ARG A 1 90 ? 7.406 12.703 -0.293 1 95.31 90 ARG A O 1
ATOM 776 N N . ARG A 1 91 ? 8.938 11.109 -0.076 1 93.69 91 ARG A N 1
ATOM 777 C CA . ARG A 1 91 ? 8.547 10.453 -1.321 1 93.69 91 ARG A CA 1
ATOM 778 C C . ARG A 1 91 ? 7.141 9.883 -1.225 1 93.69 91 ARG A C 1
ATOM 780 O O . ARG A 1 91 ? 6.355 9.984 -2.172 1 93.69 91 ARG A O 1
ATOM 787 N N . ARG A 1 92 ? 6.828 9.383 -0.1 1 95.25 92 ARG A N 1
ATOM 788 C CA . ARG A 1 92 ? 5.594 8.625 0.037 1 95.25 92 ARG A CA 1
ATOM 789 C C . ARG A 1 92 ? 4.438 9.531 0.461 1 95.25 92 ARG A C 1
ATOM 791 O O . ARG A 1 92 ? 3.281 9.266 0.129 1 95.25 92 ARG A O 1
ATOM 798 N N . PHE A 1 93 ? 4.734 10.625 1.123 1 97.12 93 PHE A N 1
ATOM 799 C CA . PHE A 1 93 ? 3.705 11.516 1.644 1 97.12 93 PHE A CA 1
ATOM 800 C C . PHE A 1 93 ? 3.691 12.828 0.878 1 97.12 93 PHE A C 1
ATOM 802 O O . PHE A 1 93 ? 2.785 13.648 1.055 1 97.12 93 PHE A O 1
ATOM 809 N N . ARG A 1 94 ? 4.688 13.094 0.044 1 96.44 94 ARG A N 1
ATOM 810 C CA . ARG A 1 94 ? 4.863 14.297 -0.763 1 96.44 94 ARG A CA 1
ATOM 811 C C . ARG A 1 94 ? 5.004 15.531 0.118 1 96.44 94 ARG A C 1
ATOM 813 O O . ARG A 1 94 ? 4.562 16.625 -0.252 1 96.44 94 ARG A O 1
ATOM 820 N N . MET A 1 95 ? 5.445 15.352 1.333 1 96.44 95 MET A N 1
ATOM 821 C CA . MET A 1 95 ? 5.75 16.422 2.279 1 96.44 95 MET A CA 1
ATOM 822 C C . MET A 1 95 ? 6.707 15.93 3.361 1 96.44 95 MET A C 1
ATOM 824 O O . MET A 1 95 ? 6.844 14.727 3.574 1 96.44 95 MET A O 1
ATOM 828 N N . GLN A 1 96 ? 7.363 16.844 3.959 1 95.56 96 GLN A N 1
ATOM 829 C CA . GLN A 1 96 ? 8.266 16.516 5.055 1 95.56 96 GLN A CA 1
ATOM 830 C C . GLN A 1 96 ? 7.496 16.125 6.312 1 95.56 96 GLN A C 1
ATOM 832 O O . GLN A 1 96 ? 6.34 16.516 6.484 1 95.56 96 GLN A O 1
ATOM 837 N N . PRO A 1 97 ? 8.164 15.359 7.215 1 96.25 97 PRO A N 1
ATOM 838 C CA . PRO A 1 97 ? 7.496 14.922 8.445 1 96.25 97 PRO A CA 1
ATOM 839 C C . PRO A 1 97 ? 6.965 16.094 9.273 1 96.25 97 PRO A C 1
ATOM 841 O O . PRO A 1 97 ? 5.871 16 9.844 1 96.25 97 PRO A O 1
ATOM 844 N N . HIS A 1 98 ? 7.723 17.172 9.367 1 94.69 98 HIS A N 1
ATOM 845 C CA . HIS A 1 98 ? 7.273 18.297 10.188 1 94.69 98 HIS A CA 1
ATOM 846 C C . HIS A 1 98 ? 6.016 18.922 9.602 1 94.69 98 HIS A C 1
ATOM 848 O O . HIS A 1 98 ? 5.141 19.375 10.344 1 94.69 98 HIS A O 1
ATOM 854 N N . LEU A 1 99 ? 5.953 19.016 8.273 1 95.88 99 LEU A N 1
ATOM 855 C CA . LEU A 1 99 ? 4.734 19.531 7.66 1 95.88 99 LEU A CA 1
ATOM 856 C C . LEU A 1 99 ? 3.564 18.578 7.883 1 95.88 99 LEU A C 1
ATOM 858 O O . LEU A 1 99 ? 2.439 19.016 8.133 1 95.88 99 LEU A O 1
ATOM 862 N N . PHE A 1 100 ? 3.842 17.281 7.754 1 97.69 100 PHE A N 1
ATOM 863 C CA . PHE A 1 100 ? 2.82 16.297 8.07 1 97.69 100 PHE A CA 1
ATOM 864 C C . PHE A 1 100 ? 2.256 16.531 9.469 1 97.69 100 PHE A C 1
ATOM 866 O O . PHE A 1 100 ? 1.038 16.531 9.656 1 97.69 100 PHE A O 1
ATOM 873 N N . ASN A 1 101 ? 3.059 16.688 10.406 1 96.94 101 ASN A N 1
ATOM 874 C CA . ASN A 1 101 ? 2.646 16.922 11.781 1 96.94 101 ASN A CA 1
ATOM 875 C C . ASN A 1 101 ? 1.825 18.188 11.922 1 96.94 101 ASN A C 1
ATOM 877 O O . ASN A 1 101 ? 0.834 18.219 12.656 1 96.94 101 ASN A O 1
ATOM 881 N N . LYS A 1 102 ? 2.279 19.219 11.242 1 96.69 102 LYS A N 1
ATOM 882 C CA . LYS A 1 102 ? 1.53 20.469 11.273 1 96.69 102 LYS A CA 1
ATOM 883 C C . LYS A 1 102 ? 0.129 20.281 10.703 1 96.69 102 LYS A C 1
ATOM 885 O O . LYS A 1 102 ? -0.855 20.719 11.297 1 96.69 102 LYS A O 1
ATOM 890 N N . VAL A 1 103 ? 0.081 19.656 9.547 1 97.25 103 VAL A N 1
ATOM 891 C CA . VAL A 1 103 ? -1.204 19.422 8.898 1 97.25 103 VAL A CA 1
ATOM 892 C C . VAL A 1 103 ? -2.09 18.562 9.797 1 97.25 103 VAL A C 1
ATOM 894 O O . VAL A 1 103 ? -3.283 18.828 9.953 1 97.25 103 VAL A O 1
ATOM 897 N N . MET A 1 104 ? -1.533 17.531 10.383 1 98.06 104 MET A N 1
ATOM 898 C CA . MET A 1 104 ? -2.273 16.656 11.281 1 98.06 104 MET A CA 1
ATOM 899 C C . MET A 1 104 ? -2.859 17.438 12.445 1 98.06 104 MET A C 1
ATOM 901 O O . MET A 1 104 ? -4.035 17.281 12.781 1 98.06 104 MET A O 1
ATOM 905 N N . HIS A 1 105 ? -2.051 18.297 13.031 1 97.75 105 HIS A N 1
ATOM 906 C CA . HIS A 1 105 ? -2.514 19.125 14.141 1 97.75 105 HIS A CA 1
ATOM 907 C C . HIS A 1 105 ? -3.639 20.062 13.703 1 97.75 105 HIS A C 1
ATOM 909 O O . HIS A 1 105 ? -4.66 20.172 14.383 1 97.75 105 HIS A O 1
ATOM 915 N N . ASP A 1 106 ? -3.436 20.734 12.578 1 97.25 106 ASP A N 1
ATOM 916 C CA . ASP A 1 106 ? -4.445 21.641 12.062 1 97.25 106 ASP A CA 1
ATOM 917 C C . ASP A 1 106 ? -5.762 20.922 11.789 1 97.25 106 ASP A C 1
ATOM 919 O O . ASP A 1 106 ? -6.832 21.406 12.164 1 97.25 106 ASP A O 1
ATOM 923 N N . ILE A 1 107 ? -5.688 19.797 11.188 1 97.94 107 ILE A N 1
ATOM 924 C CA . ILE A 1 107 ? -6.867 19.031 10.797 1 97.94 107 ILE A CA 1
ATOM 925 C C . ILE A 1 107 ? -7.574 18.5 12.047 1 97.94 107 ILE A C 1
ATOM 927 O O . ILE A 1 107 ? -8.805 18.547 12.133 1 97.94 107 ILE A O 1
ATOM 931 N N . CYS A 1 108 ? -6.832 17.984 13.031 1 98.06 108 CYS A N 1
ATOM 932 C CA . CYS A 1 108 ? -7.414 17.5 14.273 1 98.06 108 CYS A CA 1
ATOM 933 C C . CYS A 1 108 ? -8.141 18.609 15.016 1 98.06 108 CYS A C 1
ATOM 935 O O . CYS A 1 108 ? -9.18 18.375 15.633 1 98.06 108 CYS A O 1
ATOM 937 N N . ASN A 1 109 ? -7.594 19.797 14.961 1 97.56 109 ASN A N 1
ATOM 938 C CA . ASN A 1 109 ? -8.219 20.938 15.609 1 97.56 109 ASN A CA 1
ATOM 939 C C . ASN A 1 109 ? -9.477 21.391 14.867 1 97.56 109 ASN A C 1
ATOM 941 O O . ASN A 1 109 ? -10.414 21.906 15.477 1 97.56 109 ASN A O 1
ATOM 945 N N . TYR A 1 110 ? -9.484 21.203 13.656 1 96.88 110 TYR A N 1
ATOM 946 C CA . TYR A 1 110 ? -10.594 21.609 12.812 1 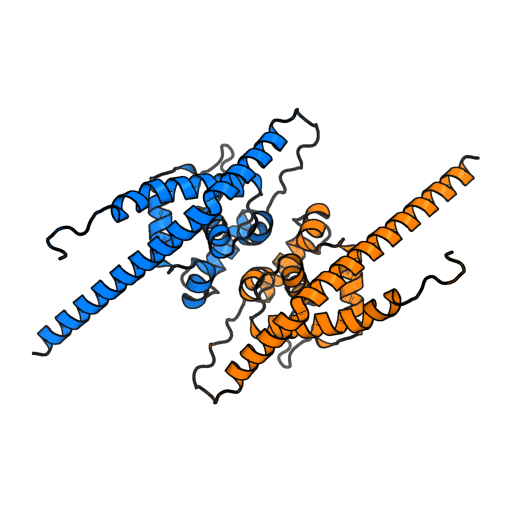96.88 110 TYR A CA 1
ATOM 947 C C . TYR A 1 110 ? -11.734 20.609 12.883 1 96.88 110 TYR A C 1
ATOM 949 O O . TYR A 1 110 ? -12.906 21 12.93 1 96.88 110 TYR A O 1
ATOM 957 N N . ASP A 1 111 ? -11.43 19.359 12.789 1 98.19 111 ASP A N 1
ATOM 958 C CA . ASP A 1 111 ? -12.43 18.297 12.742 1 98.19 111 ASP A CA 1
ATOM 959 C C . ASP A 1 111 ? -12.109 17.188 13.75 1 98.19 111 ASP A C 1
ATOM 961 O O . ASP A 1 111 ? -11.188 16.406 13.547 1 98.19 111 ASP A O 1
ATOM 965 N N . ALA A 1 112 ? -12.953 17.031 14.773 1 97.12 112 ALA A N 1
ATOM 966 C CA . ALA A 1 112 ? -12.742 16.094 15.883 1 97.12 112 ALA A CA 1
ATOM 967 C C . ALA A 1 112 ? -12.758 14.656 15.398 1 97.12 112 ALA A C 1
ATOM 969 O O . ALA A 1 112 ? -12.32 13.75 16.109 1 97.12 112 ALA A O 1
ATOM 970 N N . TYR A 1 113 ? -13.25 14.438 14.219 1 97.12 113 TYR A N 1
ATOM 971 C CA . TYR A 1 113 ? -13.273 13.109 13.625 1 97.12 113 TYR A CA 1
ATOM 972 C C . TYR A 1 113 ? -11.867 12.508 13.586 1 97.12 113 TYR A C 1
ATOM 974 O O . TYR A 1 113 ? -11.711 11.289 13.703 1 97.12 113 TYR A O 1
ATOM 982 N N . PHE A 1 114 ? -10.898 13.32 13.422 1 98.06 114 PHE A N 1
ATOM 983 C CA . PHE A 1 114 ? -9.539 12.844 13.203 1 98.06 114 PHE A CA 1
ATOM 984 C C . PHE A 1 114 ? -8.82 12.641 14.531 1 98.06 114 PHE A C 1
ATOM 986 O O . PHE A 1 114 ? -7.715 12.102 14.562 1 98.06 114 PHE A O 1
ATOM 993 N N . VAL A 1 115 ? -9.398 13.102 15.633 1 97.31 115 VAL A N 1
ATOM 994 C CA . VAL A 1 115 ? -8.844 12.875 16.953 1 97.31 115 VAL A CA 1
ATOM 995 C C . VAL A 1 115 ? -9.195 11.469 17.438 1 97.31 115 VAL A C 1
ATOM 997 O O . VAL A 1 115 ? -10.32 11 17.234 1 97.31 115 VAL A O 1
ATOM 1000 N N . GLN A 1 116 ? -8.203 10.773 17.953 1 95.5 116 GLN A N 1
ATOM 1001 C CA . GLN A 1 116 ? -8.461 9.438 18.469 1 95.5 116 GLN A CA 1
ATOM 1002 C C . GLN A 1 116 ? -9.508 9.469 19.578 1 95.5 116 GLN A C 1
ATOM 1004 O O . GLN A 1 116 ? -9.391 10.258 20.516 1 95.5 116 GLN A O 1
ATOM 1009 N N . LYS A 1 117 ? -10.438 8.688 19.453 1 92.5 117 LYS A N 1
ATOM 1010 C CA . LYS A 1 117 ? -11.484 8.586 20.469 1 92.5 117 LYS A CA 1
ATOM 1011 C C . LYS A 1 117 ? -11.547 7.184 21.062 1 92.5 117 LYS A C 1
ATOM 1013 O O . LYS A 1 117 ? -10.969 6.246 20.516 1 92.5 117 LYS A O 1
ATOM 1018 N N . CYS A 1 118 ? -12.109 7.066 22.234 1 89.56 118 CYS A N 1
ATOM 1019 C CA . CYS A 1 118 ? -12.391 5.785 22.875 1 89.56 118 CYS A CA 1
ATOM 1020 C C . CYS A 1 118 ? -13.883 5.469 22.812 1 89.56 118 CYS A C 1
ATOM 1022 O O . CYS A 1 118 ? -14.719 6.359 23 1 89.56 118 CYS A O 1
ATOM 1024 N N . ASP A 1 119 ? -14.164 4.23 22.453 1 83.06 119 ASP A N 1
ATOM 1025 C CA . ASP A 1 119 ? -15.578 3.875 22.422 1 83.06 119 ASP A CA 1
ATOM 1026 C C . ASP A 1 119 ? -16.109 3.635 23.844 1 83.06 119 ASP A C 1
ATOM 1028 O O . ASP A 1 119 ? -15.398 3.869 24.812 1 83.06 119 ASP A O 1
ATOM 1032 N N . ALA A 1 120 ? -17.406 3.41 23.844 1 89.75 120 ALA A N 1
ATOM 1033 C CA . ALA A 1 120 ? -18.062 3.262 25.141 1 89.75 120 ALA A CA 1
ATOM 1034 C C . ALA A 1 120 ? -17.469 2.094 25.938 1 89.75 120 ALA A C 1
ATOM 1036 O O . ALA A 1 120 ? -17.562 2.062 27.156 1 89.75 120 ALA A O 1
ATOM 1037 N N . ALA A 1 121 ? -16.906 1.078 25.297 1 89.88 121 ALA A N 1
ATOM 1038 C CA . ALA A 1 121 ? -16.328 -0.104 25.938 1 89.88 121 ALA A CA 1
ATOM 1039 C C . ALA A 1 121 ? -14.867 0.141 26.312 1 89.88 121 ALA A C 1
ATOM 1041 O O . ALA A 1 121 ? -14.18 -0.77 26.781 1 89.88 121 ALA A O 1
ATOM 1042 N N . GLY A 1 122 ? -14.32 1.389 26.094 1 86.88 122 GLY A N 1
ATOM 1043 C CA . GLY A 1 122 ? -12.961 1.733 26.469 1 86.88 122 GLY A CA 1
ATOM 1044 C C . GLY A 1 122 ? -11.938 1.364 25.422 1 86.88 122 GLY A C 1
ATOM 1045 O O . GLY A 1 122 ? -10.734 1.419 25.656 1 86.88 122 GLY A O 1
ATOM 1046 N N . VAL A 1 123 ? -12.438 0.938 24.312 1 83.88 123 VAL A N 1
ATOM 1047 C CA . VAL A 1 123 ? -11.539 0.541 23.234 1 83.88 123 VAL A CA 1
ATOM 1048 C C . VAL A 1 123 ? -11.117 1.771 22.438 1 83.88 123 VAL A C 1
ATOM 1050 O O . VAL A 1 123 ? -11.961 2.568 22.016 1 83.88 123 VAL A O 1
ATOM 1053 N N . LEU A 1 124 ? -9.789 1.896 22.281 1 88.06 124 LEU A N 1
ATOM 1054 C CA . LEU A 1 124 ? -9.266 3.035 21.531 1 88.06 124 LEU A CA 1
ATOM 1055 C C . LEU A 1 124 ? -9.523 2.881 20.031 1 88.06 124 LEU A C 1
ATOM 1057 O O . LEU A 1 124 ? -9.391 1.786 19.484 1 88.06 124 LEU A O 1
ATOM 1061 N N . GLY A 1 125 ? -9.922 3.932 19.422 1 90.94 125 GLY A N 1
ATOM 1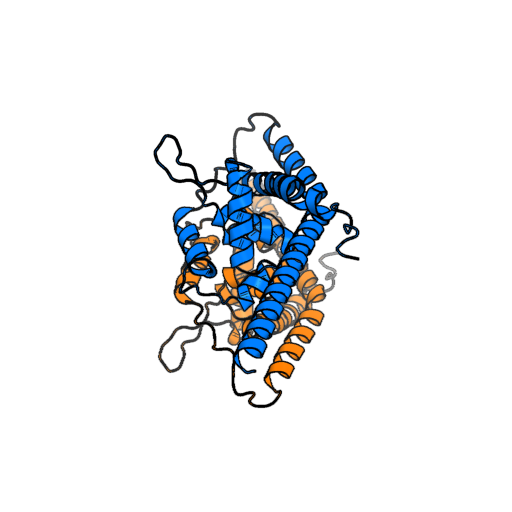062 C CA . GLY A 1 125 ? -10.141 3.953 17.984 1 90.94 125 GLY A CA 1
ATOM 1063 C C . GLY A 1 125 ? -8.875 4.215 17.203 1 90.94 125 GLY A C 1
ATOM 1064 O O . GLY A 1 125 ? -7.777 3.906 17.656 1 90.94 125 GLY A O 1
ATOM 1065 N N . LEU A 1 126 ? -9.055 4.668 16.031 1 93.25 126 LEU A N 1
ATOM 1066 C CA . LEU A 1 126 ? -7.953 4.918 15.117 1 93.25 126 LEU A CA 1
ATOM 1067 C C . LEU A 1 126 ? -7.148 6.141 15.539 1 93.25 126 LEU A C 1
ATOM 1069 O O . LEU A 1 126 ? -7.723 7.152 15.961 1 93.25 126 LEU A O 1
ATOM 1073 N N . LEU A 1 127 ? -5.863 5.992 15.438 1 95.06 127 LEU A N 1
ATOM 1074 C CA . LEU A 1 127 ? -4.969 7.121 15.672 1 95.06 127 LEU A CA 1
ATOM 1075 C C . LEU A 1 127 ? -5.094 8.164 14.57 1 95.06 127 LEU A C 1
ATOM 1077 O O . LEU A 1 127 ? -5.441 7.828 13.43 1 95.06 127 LEU A O 1
ATOM 1081 N N . PRO A 1 128 ? -4.82 9.406 14.914 1 97.06 128 PRO A N 1
ATOM 1082 C CA . PRO A 1 128 ? -4.75 10.422 13.859 1 97.06 128 PRO A CA 1
ATOM 1083 C C . PRO A 1 128 ? -3.744 10.062 12.766 1 97.06 128 PRO A C 1
ATOM 1085 O O . PRO A 1 128 ? -3.998 10.312 11.586 1 97.06 128 PRO A O 1
ATOM 1088 N N . GLU A 1 129 ? -2.631 9.453 13.211 1 96.81 129 GLU A N 1
ATOM 1089 C CA . GLU A 1 129 ? -1.596 9.039 12.266 1 96.81 129 GLU A CA 1
ATOM 1090 C C . GLU A 1 129 ? -2.145 8.039 11.25 1 96.81 129 GLU A C 1
ATOM 1092 O O . GLU A 1 129 ? -1.789 8.086 10.07 1 96.81 129 GLU A O 1
ATOM 1097 N N . GLN A 1 130 ? -2.957 7.172 11.734 1 96.19 130 GLN A N 1
ATOM 1098 C CA . GLN A 1 130 ? -3.561 6.184 10.844 1 96.19 130 GLN A CA 1
ATOM 1099 C C . GLN A 1 130 ? -4.473 6.852 9.82 1 96.19 130 GLN A C 1
ATOM 1101 O O . GLN A 1 130 ? -4.359 6.59 8.617 1 96.19 130 GLN A O 1
ATOM 1106 N N . LYS A 1 131 ? -5.352 7.711 10.273 1 97.12 131 LYS A N 1
ATOM 1107 C CA . LYS A 1 131 ? -6.316 8.367 9.398 1 97.12 131 LYS A CA 1
ATOM 1108 C C . LYS A 1 131 ? -5.613 9.273 8.391 1 97.12 131 LYS A C 1
ATOM 1110 O O . LYS A 1 131 ? -5.914 9.227 7.195 1 97.12 131 LYS A O 1
ATOM 1115 N N . LEU A 1 132 ? -4.68 10.023 8.836 1 98.31 132 LEU A N 1
ATOM 1116 C CA . LEU A 1 132 ? -4.008 10.969 7.953 1 98.31 132 LEU A CA 1
ATOM 1117 C C . LEU A 1 132 ? -3.088 10.234 6.977 1 98.31 132 LEU A C 1
ATOM 1119 O O . LEU A 1 132 ? -2.979 10.625 5.812 1 98.31 132 LEU A O 1
ATOM 1123 N N . THR A 1 133 ? -2.367 9.211 7.441 1 97.62 133 THR A N 1
ATOM 1124 C CA . THR A 1 133 ? -1.55 8.422 6.531 1 97.62 133 THR A CA 1
ATOM 1125 C C . THR A 1 133 ? -2.396 7.859 5.395 1 97.62 133 THR A C 1
ATOM 1127 O O . THR A 1 133 ? -2.021 7.961 4.223 1 97.62 133 THR A O 1
ATOM 1130 N N . THR A 1 134 ? -3.467 7.34 5.758 1 97.12 134 THR A N 1
ATOM 1131 C CA . THR A 1 134 ? -4.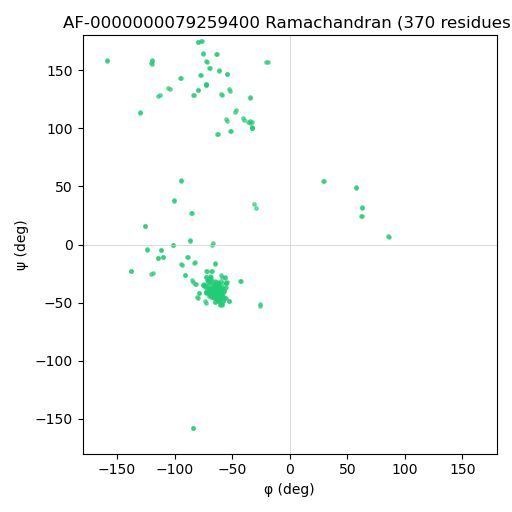355 6.719 4.781 1 97.12 134 THR A CA 1
ATOM 1132 C C . THR A 1 134 ? -4.777 7.727 3.717 1 97.12 134 THR A C 1
ATOM 1134 O O . THR A 1 134 ? -4.605 7.484 2.521 1 97.12 134 THR A O 1
ATOM 1137 N N . VAL A 1 135 ? -5.273 8.867 4.09 1 97.94 135 VAL A N 1
ATOM 1138 C CA . VAL A 1 135 ? -5.852 9.812 3.143 1 97.94 135 VAL A CA 1
ATOM 1139 C C . VAL A 1 135 ? -4.742 10.492 2.344 1 97.94 135 VAL A C 1
ATOM 1141 O O . VAL A 1 135 ? -4.891 10.734 1.145 1 97.94 135 VAL A O 1
ATOM 1144 N N . ILE A 1 136 ? -3.623 10.75 2.945 1 97.75 136 ILE A N 1
ATOM 1145 C CA . ILE A 1 136 ? -2.531 11.43 2.254 1 97.75 136 ILE A CA 1
ATOM 1146 C C . ILE A 1 136 ? -1.9 10.492 1.232 1 97.75 136 ILE A C 1
ATOM 1148 O O . ILE A 1 136 ? -1.498 10.914 0.148 1 97.75 136 ILE A O 1
ATOM 1152 N N . ARG A 1 137 ? -1.834 9.219 1.579 1 96.88 137 ARG A N 1
ATOM 1153 C CA . ARG A 1 137 ? -1.325 8.242 0.628 1 96.88 137 ARG A CA 1
ATOM 1154 C C . ARG A 1 137 ? -2.268 8.086 -0.562 1 96.88 137 ARG A C 1
ATOM 1156 O O . ARG A 1 137 ? -1.818 7.906 -1.695 1 96.88 137 ARG A O 1
ATOM 1163 N N . MET A 1 138 ? -3.51 8.133 -0.305 1 96.94 138 MET A N 1
ATOM 1164 C CA . MET A 1 138 ? -4.469 8.094 -1.406 1 96.94 138 MET A CA 1
ATOM 1165 C C . MET A 1 138 ? -4.289 9.297 -2.326 1 96.94 138 MET A C 1
ATOM 1167 O O . MET A 1 138 ? -4.289 9.148 -3.551 1 96.94 138 MET A O 1
ATOM 1171 N N . LEU A 1 139 ? -4.121 10.414 -1.771 1 96.12 139 LEU A N 1
ATOM 1172 C CA . LEU A 1 139 ? -3.945 11.641 -2.547 1 96.12 139 LEU A CA 1
ATOM 1173 C C . LEU A 1 139 ? -2.619 11.617 -3.301 1 96.12 139 LEU A C 1
ATOM 1175 O O . LEU A 1 139 ? -2.566 11.977 -4.48 1 96.12 139 LEU A O 1
ATOM 1179 N N . ALA A 1 140 ? -1.534 11.195 -2.674 1 95.81 140 ALA A N 1
ATOM 1180 C CA . ALA A 1 140 ? -0.188 11.234 -3.236 1 95.81 140 ALA A CA 1
ATOM 1181 C C . ALA A 1 140 ? -0.058 10.281 -4.418 1 95.81 140 ALA A C 1
ATOM 1183 O O . ALA A 1 140 ? 0.606 10.594 -5.41 1 95.81 140 ALA A O 1
ATOM 1184 N N . TYR A 1 141 ? -0.691 9.086 -4.352 1 94.69 141 TYR A N 1
ATOM 1185 C CA . TYR A 1 141 ? -0.467 8.039 -5.344 1 94.69 141 TYR A CA 1
ATOM 1186 C C . TYR A 1 141 ? -1.715 7.809 -6.188 1 94.69 141 TYR A C 1
ATOM 1188 O O . TYR A 1 141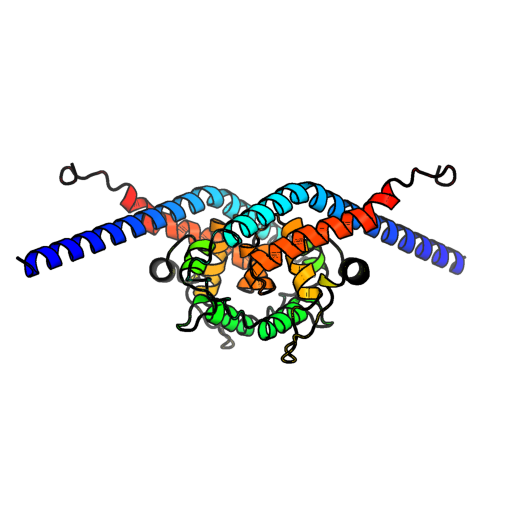 ? -1.688 7.043 -7.152 1 94.69 141 TYR A O 1
ATOM 1196 N N . GLY A 1 142 ? -2.799 8.492 -5.844 1 93.44 142 GLY A N 1
ATOM 1197 C CA . GLY A 1 142 ? -4.062 8.117 -6.457 1 93.44 142 GLY A CA 1
ATOM 1198 C C . GLY A 1 142 ? -4.5 6.711 -6.113 1 93.44 142 GLY A C 1
ATOM 1199 O O . GLY A 1 142 ? -5.047 6 -6.965 1 93.44 142 GLY A O 1
ATOM 1200 N N . ALA A 1 143 ? -4.164 6.266 -4.945 1 94.19 143 ALA A N 1
ATOM 1201 C CA . ALA A 1 143 ? -4.445 4.906 -4.5 1 94.19 143 ALA A CA 1
ATOM 1202 C C . ALA A 1 143 ? -5.906 4.75 -4.094 1 94.19 143 ALA A C 1
ATOM 1204 O O . ALA A 1 143 ? -6.527 5.699 -3.605 1 94.19 143 ALA A O 1
ATOM 1205 N N . SER A 1 144 ? -6.457 3.576 -4.34 1 93.19 144 SER A N 1
ATOM 1206 C CA . SER A 1 144 ? -7.797 3.252 -3.861 1 93.19 144 SER A CA 1
ATOM 1207 C C . SER A 1 144 ? -7.789 2.951 -2.365 1 93.19 144 SER A C 1
ATOM 1209 O O . SER A 1 144 ? -6.734 2.711 -1.779 1 93.19 144 SER A O 1
ATOM 1211 N N . ALA A 1 145 ? -8.945 2.947 -1.744 1 93.56 145 ALA A N 1
ATOM 1212 C CA . ALA A 1 145 ? -9.094 2.654 -0.32 1 93.56 145 ALA A CA 1
ATOM 1213 C C . ALA A 1 145 ? -8.555 1.264 0.011 1 93.56 145 ALA A C 1
ATOM 1215 O O . ALA A 1 145 ? -7.941 1.062 1.06 1 93.56 145 ALA A O 1
ATOM 1216 N N . ASP A 1 146 ? -8.75 0.334 -0.833 1 91.5 146 ASP A N 1
ATOM 1217 C CA . ASP A 1 146 ? -8.32 -1.037 -0.585 1 91.5 146 ASP A CA 1
ATOM 1218 C C . ASP A 1 146 ? -6.793 -1.146 -0.624 1 91.5 146 ASP A C 1
ATOM 1220 O O . ASP A 1 146 ? -6.207 -1.953 0.098 1 91.5 146 ASP A O 1
ATOM 1224 N N . GLN A 1 147 ? -6.16 -0.329 -1.449 1 93.44 147 GLN A N 1
ATOM 1225 C CA . GLN A 1 147 ? -4.707 -0.353 -1.603 1 93.44 147 GLN A CA 1
ATOM 1226 C C . GLN A 1 147 ? -4.012 0.151 -0.341 1 93.44 147 GLN A C 1
ATOM 1228 O O . GLN A 1 147 ? -2.891 -0.262 -0.037 1 93.44 147 GLN A O 1
ATOM 1233 N N . VAL A 1 148 ? -4.688 1.011 0.403 1 93.94 148 VAL A N 1
ATOM 1234 C CA . VAL A 1 148 ? -4.027 1.617 1.554 1 93.94 148 VAL A CA 1
ATOM 1235 C C . VAL A 1 148 ? -4.48 0.923 2.836 1 93.94 148 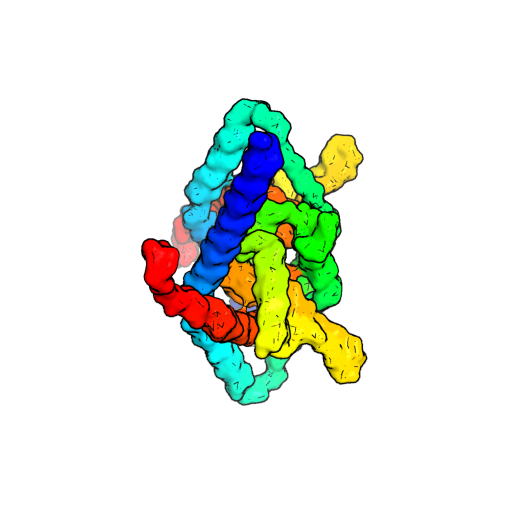VAL A C 1
ATOM 1237 O O . VAL A 1 148 ? -3.977 1.22 3.922 1 93.94 148 VAL A O 1
ATOM 1240 N N . ASP A 1 149 ? -5.324 -0.035 2.75 1 92.94 149 ASP A N 1
ATOM 1241 C CA . ASP A 1 149 ? -5.887 -0.727 3.906 1 92.94 149 ASP A CA 1
ATOM 1242 C C . ASP A 1 149 ? -4.793 -1.418 4.719 1 92.94 149 ASP A C 1
ATOM 1244 O O . ASP A 1 149 ? -4.762 -1.308 5.945 1 92.94 149 ASP A O 1
ATOM 1248 N N . GLU A 1 150 ? -3.867 -2.039 4.07 1 90.06 150 GLU A N 1
ATOM 1249 C CA . GLU A 1 150 ? -2.83 -2.811 4.75 1 90.06 150 GLU A CA 1
ATOM 1250 C C . GLU A 1 150 ? -1.892 -1.902 5.539 1 90.06 150 GLU A C 1
ATOM 1252 O O . GLU A 1 150 ? -1.291 -2.328 6.527 1 90.06 150 GLU A O 1
ATOM 1257 N N . ILE A 1 151 ? -1.866 -0.684 5.113 1 89.88 151 ILE A N 1
ATOM 1258 C CA . ILE A 1 151 ? -0.934 0.252 5.73 1 89.88 151 ILE A CA 1
ATOM 1259 C C . ILE A 1 151 ? -1.495 0.73 7.07 1 89.88 151 ILE A C 1
ATOM 1261 O O . ILE A 1 151 ? -0.778 0.768 8.07 1 89.88 151 ILE A O 1
ATOM 1265 N N . ALA A 1 152 ? -2.803 1.006 7.109 1 89.56 152 ALA A N 1
ATOM 1266 C CA . ALA A 1 152 ? -3.367 1.668 8.281 1 89.56 152 ALA A CA 1
ATOM 1267 C C . ALA A 1 152 ? -4.508 0.849 8.883 1 89.56 152 ALA A C 1
ATOM 1269 O O . ALA A 1 152 ? -5.051 1.199 9.93 1 89.56 152 ALA A O 1
ATOM 1270 N N . ARG A 1 153 ? -4.891 -0.236 8.25 1 89.81 153 ARG A N 1
ATOM 1271 C CA . ARG A 1 153 ? -5.965 -1.109 8.711 1 89.81 153 ARG A CA 1
ATOM 1272 C C . ARG A 1 153 ? -7.273 -0.34 8.859 1 89.81 153 ARG A C 1
ATOM 1274 O O . ARG A 1 153 ? -7.922 -0.403 9.906 1 89.81 153 ARG A O 1
ATOM 1281 N N . MET A 1 154 ? -7.629 0.379 7.879 1 91.69 154 MET A N 1
ATOM 1282 C CA . MET A 1 154 ? -8.875 1.139 7.816 1 91.69 154 MET A CA 1
ATOM 1283 C C . MET A 1 154 ? -9.789 0.589 6.73 1 91.69 154 MET A C 1
ATOM 1285 O O . MET A 1 154 ? -9.359 0.371 5.598 1 91.69 154 MET A O 1
ATOM 1289 N N . GLY A 1 155 ? -11.023 0.309 7.133 1 89.69 155 GLY A N 1
ATOM 1290 C CA . GLY A 1 155 ? -11.992 -0.174 6.156 1 89.69 155 GLY A CA 1
ATOM 1291 C C . GLY A 1 155 ? -12.297 0.84 5.07 1 89.69 155 GLY A C 1
ATOM 1292 O O . GLY A 1 155 ? -12.055 2.037 5.246 1 89.69 155 GLY A O 1
ATOM 1293 N N . LYS A 1 156 ? -12.867 0.368 4.043 1 91.25 156 LYS A N 1
ATOM 1294 C CA . LYS A 1 156 ? -13.148 1.184 2.863 1 91.25 156 LYS A CA 1
ATOM 1295 C C . LYS A 1 156 ? -14.07 2.354 3.211 1 91.25 156 LYS A C 1
ATOM 1297 O O . LYS A 1 156 ? -13.781 3.5 2.859 1 91.25 156 LYS A O 1
ATOM 1302 N N . SER A 1 157 ? -15.188 2.107 3.859 1 91.44 157 SER A N 1
ATOM 1303 C CA . SER A 1 157 ? -16.156 3.162 4.172 1 91.44 157 SER A CA 1
ATOM 1304 C C . SER A 1 157 ? -15.531 4.219 5.086 1 91.44 157 SER A C 1
ATOM 1306 O O . SER A 1 157 ? -15.75 5.414 4.887 1 91.44 157 SER A O 1
ATOM 1308 N N . THR A 1 158 ? -14.766 3.801 6.113 1 93.62 158 THR A N 1
ATOM 1309 C CA . THR A 1 158 ? -14.094 4.719 7.023 1 93.62 158 THR A CA 1
ATOM 1310 C C . THR A 1 158 ? -13.039 5.539 6.281 1 93.62 158 THR A C 1
ATOM 1312 O O . THR A 1 158 ? -12.922 6.746 6.496 1 93.62 158 THR A O 1
ATOM 1315 N N . THR A 1 159 ? -12.336 4.875 5.367 1 96.25 159 THR A N 1
ATOM 1316 C CA . THR A 1 159 ? -11.297 5.523 4.574 1 96.25 159 THR A CA 1
ATOM 1317 C C . THR A 1 159 ? -11.898 6.605 3.678 1 96.25 159 THR A C 1
ATOM 1319 O O . THR A 1 159 ? -11.375 7.723 3.613 1 96.25 159 THR A O 1
ATOM 1322 N N . LEU A 1 160 ? -12.977 6.344 3.033 1 95.56 160 LEU A N 1
ATOM 1323 C CA . LEU A 1 160 ? -13.609 7.293 2.125 1 95.56 160 LEU A CA 1
ATOM 1324 C C . LEU A 1 160 ? -14.195 8.477 2.895 1 95.56 160 LEU A C 1
ATOM 1326 O O . LEU A 1 160 ? -14.109 9.617 2.443 1 95.56 160 LEU A O 1
ATOM 1330 N N . GLU A 1 161 ? -14.742 8.172 4.035 1 95.88 161 GLU A N 1
ATOM 1331 C CA . GLU A 1 161 ? -15.234 9.258 4.879 1 95.88 161 GLU A CA 1
ATOM 1332 C C . GLU A 1 161 ? -14.102 10.172 5.328 1 95.88 161 GLU A C 1
ATOM 1334 O O . GLU A 1 161 ? -14.227 11.398 5.273 1 95.88 161 GLU A O 1
ATOM 1339 N N . ALA A 1 162 ? -13.039 9.578 5.758 1 97.31 162 ALA A N 1
ATOM 1340 C CA . ALA A 1 162 ? -11.875 10.352 6.172 1 97.31 162 ALA A CA 1
ATOM 1341 C C . ALA A 1 162 ? -11.352 11.211 5.02 1 97.31 162 ALA A C 1
ATOM 1343 O O . ALA A 1 162 ? -10.969 12.367 5.223 1 97.31 162 ALA A O 1
ATOM 1344 N N . LEU A 1 163 ? -11.352 10.617 3.836 1 97.88 163 LEU A N 1
ATOM 1345 C CA . LEU A 1 163 ? -10.836 11.328 2.668 1 97.88 163 LEU A CA 1
ATOM 1346 C C . LEU A 1 163 ? -11.68 12.562 2.373 1 97.88 163 LEU A C 1
ATOM 1348 O O . LEU A 1 163 ? -11.141 13.648 2.152 1 97.88 163 LEU A O 1
ATOM 1352 N N . VAL A 1 164 ? -12.938 12.469 2.391 1 97.19 164 VAL A N 1
ATOM 1353 C CA . VAL A 1 164 ? -13.836 13.586 2.107 1 97.19 164 VAL A CA 1
ATOM 1354 C C . VAL A 1 164 ? -13.68 14.656 3.182 1 97.19 164 VAL A C 1
ATOM 1356 O O . VAL A 1 164 ? -13.523 15.844 2.867 1 97.19 164 VAL A O 1
ATOM 1359 N N . ARG A 1 165 ? -13.672 14.242 4.402 1 96.88 165 ARG A N 1
ATOM 1360 C CA . ARG A 1 165 ? -13.539 15.18 5.516 1 96.88 165 ARG A CA 1
ATOM 1361 C C . ARG A 1 165 ? -12.18 15.883 5.48 1 96.88 165 ARG A C 1
ATOM 1363 O O . ARG A 1 165 ? -12.094 17.078 5.746 1 96.88 165 ARG A O 1
ATOM 1370 N N . PHE A 1 166 ? -11.18 15.109 5.16 1 98.06 166 PHE A N 1
ATOM 1371 C CA . PHE A 1 166 ? -9.844 15.68 5.047 1 98.06 166 PHE A CA 1
ATOM 1372 C C . PHE A 1 166 ? -9.797 16.734 3.949 1 98.06 166 PHE A C 1
ATOM 1374 O O . PHE A 1 166 ? -9.258 17.828 4.152 1 98.06 166 PHE A O 1
ATOM 1381 N N . CYS A 1 167 ? -10.312 16.422 2.793 1 96.06 167 CYS A N 1
ATOM 1382 C CA . CYS A 1 167 ? -10.312 17.344 1.672 1 96.06 167 CYS A CA 1
ATOM 1383 C C . CYS A 1 167 ? -11.055 18.641 2.033 1 96.06 167 CYS A C 1
ATOM 1385 O O . CYS A 1 167 ? -10.594 19.734 1.709 1 96.06 167 CYS A O 1
ATOM 1387 N N . GLN A 1 168 ? -12.133 18.469 2.701 1 94.19 168 GLN A N 1
ATOM 1388 C CA . GLN A 1 168 ? -12.867 19.641 3.168 1 94.19 168 GLN A CA 1
ATOM 1389 C C . GLN A 1 168 ? -12.031 20.469 4.137 1 94.19 168 GLN A C 1
ATOM 1391 O O . GLN A 1 168 ? -12.008 21.703 4.039 1 94.19 168 GLN A O 1
ATOM 1396 N N . GLY A 1 169 ? -11.406 19.812 5.086 1 95.69 169 GLY A N 1
ATOM 1397 C CA . GLY A 1 169 ? -10.539 20.5 6.035 1 95.69 169 GLY A CA 1
ATOM 1398 C C . GLY A 1 169 ? -9.398 21.234 5.371 1 95.69 169 GLY A C 1
ATOM 1399 O O . GLY A 1 169 ? -9.125 22.391 5.703 1 95.69 169 GLY A O 1
ATOM 1400 N N . VAL A 1 170 ? -8.742 20.625 4.43 1 96 170 VAL A N 1
ATOM 1401 C CA . VAL A 1 170 ? -7.625 21.234 3.723 1 96 170 VAL A CA 1
ATOM 1402 C C . VAL A 1 170 ? -8.109 22.469 2.951 1 96 170 VAL A C 1
ATOM 1404 O O . VAL A 1 170 ? -7.445 23.5 2.953 1 96 170 VAL A O 1
ATOM 1407 N N . GLU A 1 171 ? -9.227 22.344 2.289 1 91.69 171 GLU A N 1
ATOM 1408 C CA . GLU A 1 171 ? -9.789 23.453 1.535 1 91.69 171 GLU A CA 1
ATOM 1409 C C . GLU A 1 171 ? -10.094 24.641 2.449 1 91.69 171 GLU A C 1
ATOM 1411 O O . GLU A 1 171 ? -9.797 25.781 2.113 1 91.69 171 GLU A O 1
ATOM 1416 N N . THR A 1 172 ? -10.625 24.391 3.512 1 92.12 172 THR A N 1
ATOM 1417 C CA . THR A 1 172 ? -11.031 25.422 4.445 1 92.12 172 THR A CA 1
ATOM 1418 C C . THR A 1 172 ? -9.812 26.078 5.098 1 92.12 172 THR A C 1
ATOM 1420 O O . THR A 1 172 ? -9.75 27.297 5.238 1 92.12 172 THR A O 1
ATOM 1423 N N . LEU A 1 173 ? -8.852 25.328 5.453 1 93.56 173 LEU A N 1
ATOM 1424 C CA . LEU A 1 173 ? -7.73 25.781 6.27 1 93.56 173 LEU A CA 1
ATOM 1425 C C . LEU A 1 173 ? -6.656 26.438 5.406 1 93.56 173 LEU A C 1
ATOM 1427 O O . LEU A 1 173 ? -5.973 27.359 5.852 1 93.56 173 LEU A O 1
ATOM 1431 N N . TYR A 1 174 ? -6.504 25.969 4.191 1 89.69 174 TYR A N 1
ATOM 1432 C CA . TYR A 1 174 ? -5.316 26.391 3.449 1 89.69 174 TYR A CA 1
ATOM 1433 C C . TYR A 1 174 ? -5.699 27.141 2.182 1 89.69 174 TYR A C 1
ATOM 1435 O O . TYR A 1 174 ? -4.844 27.719 1.512 1 89.69 174 TYR A O 1
ATOM 1443 N N . THR A 1 175 ? -6.777 27.047 1.551 1 76.62 175 THR A N 1
ATOM 1444 C CA . THR A 1 175 ? -7.148 27.75 0.331 1 76.62 175 THR A CA 1
ATOM 1445 C C . THR A 1 175 ? -7.402 29.234 0.62 1 76.62 175 THR A C 1
ATOM 1447 O O . THR A 1 175 ? -7.141 30.094 -0.227 1 76.62 175 THR A O 1
ATOM 1450 N N . ARG A 1 176 ? -7.848 29.609 1.702 1 60.62 176 ARG A N 1
ATOM 1451 C CA . ARG A 1 176 ? -8.07 31.047 1.852 1 60.62 176 ARG A CA 1
ATOM 1452 C C . ARG A 1 176 ? -6.762 31.812 1.733 1 60.62 176 ARG A C 1
ATOM 1454 O O . ARG A 1 176 ? -6.73 32.906 1.168 1 60.62 176 ARG A O 1
ATOM 1461 N N . ASP A 1 177 ? -5.734 31.391 2.396 1 48.25 177 ASP A N 1
ATOM 1462 C CA . ASP A 1 177 ? -4.551 32.219 2.463 1 48.25 177 ASP A CA 1
ATOM 1463 C C . ASP A 1 177 ? -3.895 32.375 1.09 1 48.25 177 ASP A C 1
ATOM 1465 O O . ASP A 1 177 ? -3.068 33.25 0.875 1 48.25 177 ASP A O 1
ATOM 1469 N N . TYR A 1 178 ? -3.91 31.406 0.255 1 42.94 178 TYR A N 1
ATOM 1470 C CA . TYR A 1 178 ? -3.352 31.625 -1.073 1 42.94 178 TYR A CA 1
ATOM 1471 C C . TYR A 1 178 ? -4.117 32.719 -1.804 1 42.94 178 TYR A C 1
ATOM 1473 O O . TYR A 1 178 ? -3.621 33.281 -2.783 1 42.94 178 TYR A O 1
ATOM 1481 N N . LEU A 1 179 ? -5.332 32.812 -1.607 1 39.75 179 LEU A N 1
ATOM 1482 C CA . LEU A 1 179 ? -5.898 34 -2.205 1 39.75 179 LEU A CA 1
ATOM 1483 C C . LEU A 1 179 ? -5.391 35.25 -1.496 1 39.75 179 LEU A C 1
ATOM 1485 O O . LEU A 1 179 ? -5.973 36.344 -1.637 1 39.75 179 LEU A O 1
ATOM 1489 N N . ARG A 1 180 ? -4.598 35.125 -0.528 1 38.03 180 ARG A N 1
ATOM 1490 C CA . ARG A 1 180 ? -4.02 36.406 -0.16 1 38.03 180 ARG A CA 1
ATOM 1491 C C . ARG A 1 180 ? -3.189 36.969 -1.302 1 38.03 180 ARG A C 1
ATOM 1493 O O . ARG A 1 180 ? -2.266 36.344 -1.793 1 38.03 180 ARG A O 1
ATOM 1500 N N . ARG A 1 181 ? -3.613 37.781 -2.141 1 37.28 181 ARG A N 1
ATOM 1501 C CA . ARG A 1 181 ? -3.021 38.688 -3.117 1 37.28 181 ARG A CA 1
ATOM 1502 C C . ARG A 1 181 ? -1.698 39.281 -2.609 1 37.28 181 ARG A C 1
ATOM 1504 O O . ARG A 1 181 ? -1.561 39.562 -1.423 1 37.28 181 ARG A O 1
ATOM 1511 N N . PRO A 1 182 ? -0.599 39.156 -3.381 1 37.97 182 PRO A N 1
ATOM 1512 C CA . PRO A 1 182 ? 0.597 39.938 -3.043 1 37.97 182 PRO A CA 1
ATOM 1513 C C . PRO A 1 182 ? 0.267 41.281 -2.432 1 37.97 182 PRO A C 1
ATOM 1515 O O . PRO A 1 182 ? -0.688 41.938 -2.855 1 37.97 182 PRO A O 1
ATOM 1518 N N . THR A 1 183 ? 0.346 41.375 -1.199 1 38.06 183 THR A N 1
A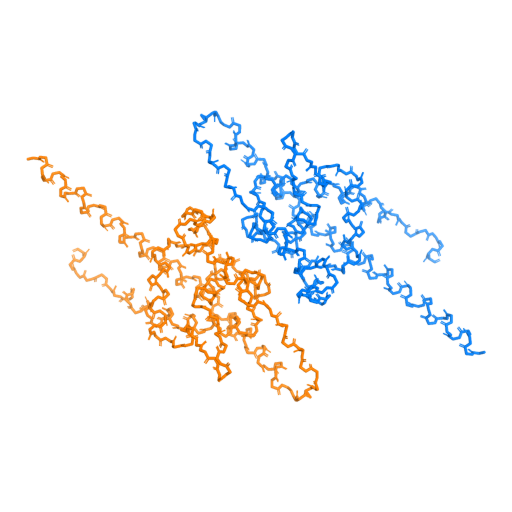TOM 1519 C CA . THR A 1 183 ? 0.284 42.781 -0.724 1 38.06 183 THR A CA 1
ATOM 1520 C C . THR A 1 183 ? 1.346 43.625 -1.407 1 38.06 183 THR A C 1
ATOM 1522 O O . THR A 1 183 ? 2.359 43.094 -1.881 1 38.06 183 THR A O 1
ATOM 1525 N N . PRO A 1 184 ? 1.068 44.875 -1.642 1 40.53 184 PRO A N 1
ATOM 1526 C CA . PRO A 1 184 ? 2.033 45.844 -2.189 1 40.53 184 PRO A CA 1
ATOM 1527 C C . PRO A 1 184 ? 3.416 45.719 -1.554 1 40.53 184 PRO A C 1
ATOM 1529 O O . PRO A 1 184 ? 4.422 46.031 -2.186 1 40.53 184 PRO A O 1
ATOM 1532 N N . ARG A 1 185 ? 3.467 45.312 -0.261 1 42.06 185 ARG A N 1
ATOM 1533 C CA . ARG A 1 185 ? 4.801 45.281 0.332 1 42.06 185 ARG A CA 1
ATOM 1534 C C . ARG A 1 185 ? 5.625 44.125 -0.207 1 42.06 185 ARG A C 1
ATOM 1536 O O . ARG A 1 185 ? 6.836 44.062 0.021 1 42.06 185 ARG A O 1
ATOM 1543 N N . ASP A 1 186 ? 4.93 43.156 -0.676 1 37.97 186 ASP A N 1
ATOM 1544 C CA . ASP A 1 186 ? 5.711 42.062 -1.21 1 37.97 186 ASP A CA 1
ATOM 1545 C C . ASP A 1 186 ? 6.168 42.344 -2.639 1 37.97 186 ASP A C 1
ATOM 1547 O O . ASP A 1 186 ? 6.859 41.531 -3.252 1 37.97 186 ASP A O 1
ATOM 1551 N N . LEU A 1 187 ? 5.539 43.344 -3.238 1 31.73 187 LEU A N 1
ATOM 1552 C CA . LEU A 1 187 ? 6.113 43.906 -4.449 1 31.73 187 LEU A CA 1
ATOM 1553 C C . LEU A 1 187 ? 7.23 44.875 -4.105 1 31.73 187 LEU A C 1
ATOM 1555 O O . LEU A 1 187 ? 7.129 45.625 -3.123 1 31.73 187 LEU A O 1
ATOM 1559 N N . MET B 1 1 ? -31.438 -41.781 -10.969 1 81.5 1 MET B N 1
ATOM 1560 C CA . MET B 1 1 ? -31.75 -40.438 -11.5 1 81.5 1 MET B CA 1
ATOM 1561 C C . MET B 1 1 ? -31.094 -39.344 -10.664 1 81.5 1 MET B C 1
ATOM 1563 O O . MET B 1 1 ? -30.469 -38.438 -11.203 1 81.5 1 MET B O 1
ATOM 1567 N N . GLU B 1 2 ? -31.031 -39.562 -9.398 1 89.56 2 GLU B N 1
ATOM 1568 C CA . GLU B 1 2 ? -30.422 -38.594 -8.492 1 89.56 2 GLU B CA 1
ATOM 1569 C C . GLU B 1 2 ? -28.906 -38.625 -8.602 1 89.56 2 GLU B C 1
ATOM 1571 O O . GLU B 1 2 ? -28.266 -37.562 -8.586 1 89.56 2 GLU B O 1
ATOM 1576 N N . GLU B 1 3 ? -28.359 -39.875 -8.852 1 88.19 3 GLU B N 1
ATOM 1577 C CA . GLU B 1 3 ? -26.906 -40.031 -8.953 1 88.19 3 GLU B CA 1
ATOM 1578 C C . GLU B 1 3 ? -26.375 -39.375 -10.219 1 88.19 3 GLU B C 1
ATOM 1580 O O . GLU B 1 3 ? -25.312 -38.75 -10.195 1 88.19 3 GLU B O 1
ATOM 1585 N N . PHE B 1 4 ? -27.094 -39.5 -11.242 1 88.75 4 PHE B N 1
ATOM 1586 C CA . PHE B 1 4 ? -26.719 -38.906 -12.516 1 88.75 4 PHE B CA 1
ATOM 1587 C C . PHE B 1 4 ? -26.719 -37.406 -12.438 1 88.75 4 PHE B C 1
ATOM 1589 O O . PHE B 1 4 ? -25.812 -36.75 -12.945 1 88.75 4 PHE B O 1
ATOM 1596 N N . ARG B 1 5 ? -27.719 -36.844 -11.789 1 88.94 5 ARG B N 1
ATOM 1597 C CA . ARG B 1 5 ? -27.828 -35.406 -11.617 1 88.94 5 ARG B CA 1
ATOM 1598 C C . ARG B 1 5 ? -26.656 -34.875 -10.789 1 88.94 5 ARG B C 1
ATOM 1600 O O . ARG B 1 5 ? -26.125 -33.812 -11.086 1 88.94 5 ARG B O 1
ATOM 1607 N N . ARG B 1 6 ? -26.219 -35.688 -9.883 1 88.94 6 ARG B N 1
ATOM 1608 C CA . ARG B 1 6 ? -25.109 -35.281 -9.023 1 88.94 6 ARG B CA 1
ATOM 1609 C C . ARG B 1 6 ? -23.797 -35.281 -9.805 1 88.94 6 ARG B C 1
ATOM 1611 O O . ARG B 1 6 ? -22.969 -34.375 -9.617 1 88.94 6 ARG B O 1
ATOM 1618 N N . CYS B 1 7 ? -23.672 -36.25 -10.688 1 90.31 7 CYS B N 1
ATOM 1619 C CA . CYS B 1 7 ? -22.469 -36.344 -11.508 1 90.31 7 CYS B CA 1
ATOM 1620 C C . CYS B 1 7 ? -22.391 -35.188 -12.484 1 90.31 7 CYS B C 1
ATOM 1622 O O . CYS B 1 7 ? -21.312 -34.594 -12.695 1 90.31 7 CYS B O 1
ATOM 1624 N N . LEU B 1 8 ? -23.453 -34.75 -13.008 1 89.44 8 LEU B N 1
ATOM 1625 C CA . LEU B 1 8 ? -23.516 -33.656 -13.953 1 89.44 8 LEU B CA 1
ATOM 1626 C C . LEU B 1 8 ? -23.203 -32.344 -13.258 1 89.44 8 LEU B C 1
ATOM 1628 O O . LEU B 1 8 ? -22.5 -31.484 -13.812 1 89.44 8 LEU B O 1
ATOM 1632 N N . LYS B 1 9 ? -23.766 -32.156 -12.117 1 88.19 9 LYS B N 1
ATOM 1633 C CA . LYS B 1 9 ? -23.5 -30.938 -11.344 1 88.19 9 LYS B CA 1
ATOM 1634 C C . LYS B 1 9 ? -22.031 -30.828 -10.984 1 88.19 9 LYS B C 1
ATOM 1636 O O . LYS B 1 9 ? -21.453 -29.734 -10.992 1 88.19 9 LYS B O 1
ATOM 1641 N N . ARG B 1 10 ? -21.359 -31.969 -10.703 1 87.81 10 ARG B N 1
ATOM 1642 C CA . ARG B 1 10 ? -19.938 -31.984 -10.375 1 87.81 10 ARG B CA 1
ATOM 1643 C C . ARG B 1 10 ? -19.094 -31.625 -11.586 1 87.81 10 ARG B C 1
ATOM 1645 O O . ARG B 1 10 ? -18.125 -30.875 -11.469 1 87.81 10 ARG B O 1
ATOM 1652 N N . GLN B 1 11 ? -19.469 -32.156 -12.656 1 85.75 11 GLN B N 1
ATOM 1653 C CA . GLN B 1 11 ? -18.734 -31.875 -13.891 1 85.75 11 GLN B CA 1
ATOM 1654 C C . GLN B 1 11 ? -18.859 -30.391 -14.273 1 85.75 11 GLN B C 1
ATOM 1656 O O . GLN B 1 11 ? -17.891 -29.781 -14.711 1 85.75 11 GLN B O 1
ATOM 1661 N N . GLU B 1 12 ? -20.016 -29.922 -14.117 1 86.56 12 GLU B N 1
ATOM 1662 C CA . GLU B 1 12 ? -20.25 -28.516 -14.406 1 86.56 12 GLU B CA 1
ATOM 1663 C C . GLU B 1 12 ? -19.438 -27.609 -13.484 1 86.56 12 GLU B C 1
ATOM 1665 O O . GLU B 1 12 ? -18.859 -26.609 -13.93 1 86.56 12 GLU B O 1
ATOM 1670 N N . ARG B 1 13 ? -19.359 -27.922 -12.242 1 84.62 13 ARG B N 1
ATOM 1671 C CA . ARG B 1 13 ? -18.578 -27.172 -11.273 1 84.62 13 ARG B CA 1
ATOM 1672 C C . ARG B 1 13 ? -17.094 -27.203 -11.617 1 84.62 13 ARG B C 1
ATOM 1674 O O . ARG B 1 13 ? -16.406 -26.188 -11.508 1 84.62 13 ARG B O 1
ATOM 1681 N N . GLU B 1 14 ? -16.672 -28.297 -12.055 1 84.94 14 GLU B N 1
ATOM 1682 C CA . GLU B 1 14 ? -15.273 -28.469 -12.438 1 84.94 14 GLU B CA 1
ATOM 1683 C C . GLU B 1 14 ? -14.953 -27.641 -13.688 1 84.94 14 GLU B C 1
ATOM 1685 O O . GLU B 1 14 ? -13.891 -27.031 -13.766 1 84.94 14 GLU B O 1
ATOM 1690 N N . THR B 1 15 ? -15.805 -27.703 -14.625 1 85.94 15 THR B N 1
ATOM 1691 C CA . THR B 1 15 ? -15.609 -26.938 -15.844 1 85.94 15 THR B CA 1
ATOM 1692 C C . THR B 1 15 ? -15.609 -25.438 -15.547 1 85.94 15 THR B C 1
ATOM 1694 O O . THR B 1 15 ? -14.82 -24.672 -16.109 1 85.94 15 THR B O 1
ATOM 1697 N N . ASN B 1 16 ? -16.438 -25.016 -14.68 1 84.88 16 ASN B N 1
ATOM 1698 C CA . ASN B 1 16 ? -16.516 -23.609 -14.289 1 84.88 16 ASN B CA 1
ATOM 1699 C C . ASN B 1 16 ? -15.25 -23.141 -13.578 1 84.88 16 ASN B C 1
ATOM 1701 O O . ASN B 1 16 ? -14.766 -22.031 -13.82 1 84.88 16 ASN B O 1
ATOM 1705 N N . GLU B 1 17 ? -14.734 -24.031 -12.773 1 86.12 17 GLU B N 1
ATOM 1706 C CA . GLU B 1 17 ? -13.5 -23.719 -12.055 1 86.12 17 GLU B CA 1
ATOM 1707 C C . GLU B 1 17 ? -12.32 -23.625 -13.016 1 86.12 17 GLU B C 1
ATOM 1709 O O . GLU B 1 17 ? -11.461 -22.75 -12.867 1 86.12 17 GLU B O 1
ATOM 1714 N N . ARG B 1 18 ? -12.281 -24.5 -13.977 1 86.12 18 ARG B N 1
ATOM 1715 C CA . ARG B 1 18 ? -11.227 -24.469 -14.984 1 86.12 18 ARG B CA 1
ATOM 1716 C C . ARG B 1 18 ? -11.297 -23.188 -15.82 1 86.12 18 ARG B C 1
ATOM 1718 O O . ARG B 1 18 ? -10.266 -22.578 -16.125 1 86.12 18 ARG B O 1
ATOM 1725 N N . ASN B 1 19 ? -12.438 -22.859 -16.125 1 86.44 19 ASN B N 1
ATOM 1726 C CA . ASN B 1 19 ? -12.625 -21.641 -16.906 1 86.44 19 ASN B CA 1
ATOM 1727 C C . ASN B 1 19 ? -12.227 -20.391 -16.109 1 86.44 19 ASN B C 1
ATOM 1729 O O . ASN B 1 19 ? -11.625 -19.469 -16.672 1 86.44 19 ASN B O 1
ATOM 1733 N N . ARG B 1 20 ? -12.555 -20.422 -14.867 1 88.38 20 ARG B N 1
ATOM 1734 C CA . ARG B 1 20 ? -12.188 -19.297 -14.008 1 88.38 20 ARG B CA 1
ATOM 1735 C C . ARG B 1 20 ? -10.672 -19.172 -13.883 1 88.38 20 ARG B C 1
ATOM 1737 O O . ARG B 1 20 ? -10.125 -18.078 -13.969 1 88.38 20 ARG B O 1
ATOM 1744 N N . ARG B 1 21 ? -10.102 -20.328 -13.727 1 88.62 21 ARG B N 1
ATOM 1745 C CA . ARG B 1 21 ? -8.641 -20.344 -13.617 1 88.62 21 ARG B CA 1
ATOM 1746 C C . ARG B 1 21 ? -7.988 -19.828 -14.891 1 88.62 21 ARG B C 1
ATOM 1748 O O . ARG B 1 21 ? -7.039 -19.031 -14.836 1 88.62 21 ARG B O 1
ATOM 1755 N N . ALA B 1 22 ? -8.461 -20.25 -15.961 1 89.62 22 ALA B N 1
ATOM 1756 C CA . ALA B 1 22 ? -7.938 -19.812 -17.25 1 89.62 22 ALA B CA 1
ATOM 1757 C C . ALA B 1 22 ? -8.094 -18.297 -17.406 1 89.62 22 ALA B C 1
ATOM 1759 O O . ALA B 1 22 ? -7.191 -17.625 -17.906 1 89.62 22 ALA B O 1
ATOM 1760 N N . ASP B 1 23 ? -9.211 -17.797 -16.969 1 91.06 23 ASP B N 1
ATOM 1761 C CA . ASP B 1 23 ? -9.477 -16.359 -17.062 1 91.06 23 ASP B CA 1
ATOM 1762 C C . ASP B 1 23 ? -8.508 -15.57 -16.188 1 91.06 23 ASP B C 1
ATOM 1764 O O . ASP B 1 23 ? -8 -14.523 -16.594 1 91.06 23 ASP B O 1
ATOM 1768 N N . GLU B 1 24 ? -8.258 -16.094 -15.039 1 92.75 24 GLU B N 1
ATOM 1769 C CA . GLU B 1 24 ? -7.371 -15.406 -14.109 1 92.75 24 GLU B CA 1
ATOM 1770 C C . GLU B 1 24 ? -5.93 -15.422 -14.602 1 92.75 24 GLU B C 1
ATOM 1772 O O . GLU B 1 24 ? -5.207 -14.438 -14.461 1 92.75 24 GLU B O 1
ATOM 1777 N N . ILE B 1 25 ? -5.539 -16.516 -15.188 1 91.88 25 ILE B N 1
ATOM 1778 C CA . ILE B 1 25 ? -4.195 -16.609 -15.75 1 91.88 25 ILE B CA 1
ATOM 1779 C C . ILE B 1 25 ? -4.066 -15.672 -16.938 1 91.88 25 ILE B C 1
ATOM 1781 O O . ILE B 1 25 ? -3.037 -15.008 -17.109 1 91.88 25 ILE B O 1
ATOM 1785 N N . ASN B 1 26 ? -5.09 -15.617 -17.734 1 90.88 26 ASN B N 1
ATOM 1786 C CA . ASN B 1 26 ? -5.098 -14.688 -18.859 1 90.88 26 ASN B CA 1
ATOM 1787 C C . ASN B 1 26 ? -4.973 -13.242 -18.391 1 90.88 26 ASN B C 1
ATOM 1789 O O . ASN B 1 26 ? -4.285 -12.43 -19.016 1 90.88 26 ASN B O 1
ATOM 1793 N N . GLU B 1 27 ? -5.664 -12.953 -17.312 1 93 27 GLU B N 1
ATOM 1794 C CA . GLU B 1 27 ? -5.562 -11.609 -16.75 1 93 27 GLU B CA 1
ATOM 1795 C C . GLU B 1 27 ? -4.141 -11.312 -16.281 1 93 27 GLU B C 1
ATOM 1797 O O . GLU B 1 27 ? -3.617 -10.227 -16.516 1 93 27 GLU B O 1
ATOM 1802 N N . LEU B 1 28 ? -3.561 -12.242 -15.68 1 94.25 28 LEU B N 1
ATOM 1803 C CA . LEU B 1 28 ? -2.178 -12.102 -15.234 1 94.25 28 LEU B CA 1
ATOM 1804 C C . LEU B 1 28 ? -1.252 -11.844 -16.422 1 94.25 28 LEU B C 1
ATOM 1806 O O . LEU B 1 28 ? -0.406 -10.945 -16.359 1 94.25 28 LEU B O 1
ATOM 1810 N N . GLN B 1 29 ? -1.416 -12.609 -17.469 1 92.62 29 GLN B N 1
ATOM 1811 C CA . GLN B 1 29 ? -0.601 -12.445 -18.672 1 92.62 29 GLN B CA 1
ATOM 1812 C C . GLN B 1 29 ? -0.785 -11.055 -19.266 1 92.62 29 GLN B C 1
ATOM 1814 O O . GLN B 1 29 ? 0.179 -10.445 -19.734 1 92.62 29 GLN B O 1
ATOM 1819 N N . ARG B 1 30 ? -2.012 -10.586 -19.281 1 93.25 30 ARG B N 1
ATOM 1820 C CA . ARG B 1 30 ? -2.281 -9.242 -19.781 1 93.25 30 ARG B CA 1
ATOM 1821 C C . ARG B 1 30 ? -1.547 -8.188 -18.969 1 93.25 30 ARG B C 1
ATOM 1823 O O . ARG B 1 30 ? -0.955 -7.262 -19.531 1 93.25 30 ARG B O 1
ATOM 1830 N N . GLN B 1 31 ? -1.6 -8.344 -17.672 1 93.06 31 GLN B N 1
ATOM 1831 C CA . GLN B 1 31 ? -0.917 -7.406 -16.781 1 93.06 31 GLN B CA 1
ATOM 1832 C C . GLN B 1 31 ? 0.591 -7.434 -17.016 1 93.06 31 GLN B C 1
ATOM 1834 O O . GLN B 1 31 ? 1.238 -6.383 -17.031 1 93.06 31 GLN B O 1
ATOM 1839 N N . VAL B 1 32 ? 1.121 -8.609 -17.156 1 93.88 32 VAL B N 1
ATOM 1840 C CA . VAL B 1 32 ? 2.547 -8.773 -17.422 1 93.88 32 VAL B CA 1
ATOM 1841 C C . VAL B 1 32 ? 2.912 -8.094 -18.734 1 93.88 32 VAL B C 1
ATOM 1843 O O . VAL B 1 32 ? 3.889 -7.348 -18.812 1 93.88 32 VAL B O 1
ATOM 1846 N N . ASP B 1 33 ? 2.121 -8.312 -19.75 1 91 33 ASP B N 1
ATOM 1847 C CA . ASP B 1 33 ? 2.367 -7.727 -21.062 1 91 33 ASP B CA 1
ATOM 1848 C C . ASP B 1 33 ? 2.375 -6.203 -21 1 91 33 ASP B C 1
ATOM 1850 O O . ASP B 1 33 ? 3.189 -5.547 -21.656 1 91 33 ASP B O 1
ATOM 1854 N N . GLU B 1 34 ? 1.509 -5.703 -20.219 1 90.5 34 GLU B N 1
ATOM 1855 C CA . GLU B 1 34 ? 1.352 -4.254 -20.109 1 90.5 34 GLU B CA 1
ATOM 1856 C C . GLU B 1 34 ? 2.516 -3.629 -19.344 1 90.5 34 GLU B C 1
ATOM 1858 O O . GLU B 1 34 ? 2.895 -2.486 -19.609 1 90.5 34 GLU B O 1
ATOM 1863 N N . GLN B 1 35 ? 3.125 -4.406 -18.453 1 90.12 35 GLN B N 1
ATOM 1864 C CA . GLN B 1 35 ? 4.031 -3.758 -17.516 1 90.12 35 GLN B CA 1
ATOM 1865 C C . GLN B 1 35 ? 5.473 -4.211 -17.734 1 90.12 35 GLN B C 1
ATOM 1867 O O . GLN B 1 35 ? 6.406 -3.59 -17.219 1 90.12 35 GLN B O 1
ATOM 1872 N N . VAL B 1 36 ? 5.703 -5.23 -18.516 1 88.25 36 VAL B N 1
ATOM 1873 C CA . VAL B 1 36 ? 7.016 -5.859 -18.609 1 88.25 36 VAL B CA 1
ATOM 1874 C C . VAL B 1 36 ? 8.031 -4.855 -19.156 1 88.25 36 VAL B C 1
ATOM 1876 O O . VAL B 1 36 ? 9.164 -4.793 -18.688 1 88.25 36 VAL B O 1
ATOM 1879 N N . LEU B 1 37 ? 7.656 -4.098 -20.109 1 87.19 37 LEU B N 1
ATOM 1880 C CA . LEU B 1 37 ? 8.578 -3.135 -20.703 1 87.19 37 LEU B CA 1
ATOM 1881 C C . LEU B 1 37 ? 8.969 -2.066 -19.688 1 87.19 37 LEU B C 1
ATOM 1883 O O . LEU B 1 37 ? 10.141 -1.68 -19.609 1 87.19 37 LEU B O 1
ATOM 1887 N N . ILE B 1 38 ? 8.008 -1.62 -19 1 89.81 38 ILE B N 1
ATOM 1888 C CA . ILE B 1 38 ? 8.266 -0.615 -17.969 1 89.81 38 ILE B CA 1
ATOM 1889 C C . ILE B 1 38 ? 9.148 -1.208 -16.875 1 89.81 38 ILE B C 1
ATOM 1891 O O . ILE B 1 38 ? 10.078 -0.555 -16.391 1 89.81 38 ILE B O 1
ATOM 1895 N N . ALA B 1 39 ? 8.898 -2.412 -16.516 1 89 39 ALA B N 1
ATOM 1896 C CA . ALA B 1 39 ? 9.664 -3.096 -15.477 1 89 39 ALA B CA 1
ATOM 1897 C C . ALA B 1 39 ? 11.133 -3.227 -15.867 1 89 39 ALA B C 1
ATOM 1899 O O . ALA B 1 39 ? 12.023 -2.961 -15.055 1 89 39 ALA B O 1
ATOM 1900 N N . VAL B 1 40 ? 11.359 -3.572 -17.047 1 90.62 40 VAL B N 1
ATOM 1901 C CA . VAL B 1 40 ? 12.719 -3.752 -17.547 1 90.62 40 VAL B CA 1
ATOM 1902 C C . VAL B 1 40 ? 13.445 -2.408 -17.562 1 90.62 40 VAL B C 1
ATOM 1904 O O . VAL B 1 40 ? 14.602 -2.309 -17.141 1 90.62 40 VAL B O 1
ATOM 1907 N N . ALA B 1 41 ? 12.758 -1.429 -18.062 1 91.75 41 ALA B N 1
ATOM 1908 C CA . ALA B 1 41 ? 13.336 -0.09 -18.125 1 91.75 41 ALA B CA 1
ATOM 1909 C C . ALA B 1 41 ? 13.695 0.431 -16.75 1 91.75 41 ALA B C 1
ATOM 1911 O O . ALA B 1 41 ? 14.766 1.01 -16.547 1 91.75 41 ALA B O 1
ATOM 1912 N N . LEU B 1 42 ? 12.805 0.209 -15.852 1 90.81 42 LEU B N 1
ATOM 1913 C CA . LEU B 1 42 ? 13.039 0.654 -14.484 1 90.81 42 LEU B CA 1
ATOM 1914 C C . LEU B 1 42 ? 14.219 -0.082 -13.867 1 90.81 42 LEU B C 1
ATOM 1916 O O . LEU B 1 42 ? 15.039 0.523 -13.172 1 90.81 42 LEU B O 1
ATOM 1920 N N . GLN B 1 43 ? 14.281 -1.329 -14.086 1 90 43 GLN B N 1
ATOM 1921 C CA . GLN B 1 43 ? 15.383 -2.121 -13.547 1 90 43 GLN B CA 1
ATOM 1922 C C . GLN B 1 43 ? 16.719 -1.666 -14.133 1 90 43 GLN B C 1
ATOM 1924 O O . GLN B 1 43 ? 17.719 -1.584 -13.414 1 90 43 GLN B O 1
ATOM 1929 N N . GLU B 1 44 ? 16.719 -1.403 -15.406 1 90.06 44 GLU B N 1
ATOM 1930 C CA . GLU B 1 44 ? 17.938 -0.925 -16.062 1 90.06 44 GLU B CA 1
ATOM 1931 C C . GLU B 1 44 ? 18.375 0.418 -15.484 1 90.06 44 GLU B C 1
ATOM 1933 O O . GLU B 1 44 ? 19.578 0.637 -15.258 1 90.06 44 GLU B O 1
ATOM 1938 N N . GLU B 1 45 ? 17.453 1.274 -15.312 1 88.69 45 GLU B N 1
ATOM 1939 C CA . GLU B 1 45 ? 17.75 2.574 -14.719 1 88.69 45 GLU B CA 1
ATOM 1940 C C . GLU B 1 45 ? 18.344 2.42 -13.32 1 88.69 45 GLU B C 1
ATOM 1942 O O . GLU B 1 45 ? 19.281 3.117 -12.953 1 88.69 45 GLU B O 1
ATOM 1947 N N . GLU B 1 46 ? 17.703 1.524 -12.578 1 85.56 46 GLU B N 1
ATOM 1948 C CA . GLU B 1 46 ? 18.172 1.273 -11.219 1 85.56 46 GLU B CA 1
ATOM 1949 C C . GLU B 1 46 ? 19.594 0.708 -11.227 1 85.56 46 GLU B C 1
ATOM 1951 O O . GLU B 1 46 ? 20.422 1.07 -10.391 1 85.56 46 GLU B O 1
ATOM 1956 N N . ASN B 1 47 ? 19.859 -0.109 -12.203 1 83.19 47 ASN B N 1
ATOM 1957 C CA . ASN B 1 47 ? 21.172 -0.735 -12.32 1 83.19 47 ASN B CA 1
ATOM 1958 C C . ASN B 1 47 ? 22.234 0.268 -12.766 1 83.19 47 ASN B C 1
ATOM 1960 O O . ASN B 1 47 ? 23.391 0.164 -12.375 1 83.19 47 ASN B O 1
ATOM 1964 N N . GLN B 1 48 ? 21.891 1.091 -13.688 1 79.81 48 GLN B N 1
ATOM 1965 C CA . GLN B 1 48 ? 22.812 2.121 -14.156 1 79.81 48 GLN B CA 1
ATOM 1966 C C . GLN B 1 48 ? 23.156 3.096 -13.039 1 79.81 48 GLN B C 1
ATOM 1968 O O . GLN B 1 48 ? 24.297 3.58 -12.969 1 79.81 48 GLN B O 1
ATOM 1973 N N . GLY B 1 49 ? 22.109 3.357 -12.391 1 64.31 49 GLY B N 1
ATOM 1974 C CA . GLY B 1 49 ? 22.391 4.227 -11.266 1 64.31 49 GLY B CA 1
ATOM 1975 C C . GLY B 1 49 ? 23.328 3.604 -10.25 1 64.31 49 GLY B C 1
ATOM 1976 O O . GLY B 1 49 ? 24.156 4.297 -9.648 1 64.31 49 GLY B O 1
ATOM 1977 N N . ARG B 1 50 ? 23.25 2.303 -10.117 1 62.34 50 ARG B N 1
ATOM 1978 C CA . ARG B 1 50 ? 24.109 1.549 -9.211 1 62.34 50 ARG B CA 1
ATOM 1979 C C . ARG B 1 50 ? 25.531 1.457 -9.758 1 62.34 50 ARG B C 1
ATOM 1981 O O . ARG B 1 50 ? 26.5 1.396 -8.992 1 62.34 50 ARG B O 1
ATOM 1988 N N . ARG B 1 51 ? 25.75 1.022 -11.219 1 48.75 51 ARG B N 1
ATOM 1989 C CA . ARG B 1 51 ? 27.078 0.883 -11.836 1 48.75 51 ARG B CA 1
ATOM 1990 C C . ARG B 1 51 ? 27.828 2.205 -11.805 1 48.75 51 ARG B C 1
ATOM 1992 O O . ARG B 1 51 ? 29.031 2.242 -12.086 1 48.75 51 ARG B O 1
ATOM 1999 N N . ARG B 1 52 ? 27.125 3.361 -11.875 1 46.69 52 ARG B N 1
ATOM 2000 C CA . ARG B 1 52 ? 27.969 4.547 -11.766 1 46.69 52 ARG B CA 1
ATOM 2001 C C . ARG B 1 52 ? 28.844 4.48 -10.523 1 46.69 52 ARG B C 1
ATOM 2003 O O . ARG B 1 52 ? 28.5 3.801 -9.555 1 46.69 52 ARG B O 1
ATOM 2010 N N . GLY B 1 53 ? 30.234 4.789 -10.594 1 37.81 53 GLY B N 1
ATOM 2011 C CA . GLY B 1 53 ? 31.297 4.613 -9.617 1 37.81 53 GLY B CA 1
ATOM 2012 C C . GLY B 1 53 ? 30.781 4.484 -8.195 1 37.81 53 GLY B C 1
ATOM 2013 O O . GLY B 1 53 ? 29.609 4.727 -7.938 1 37.81 53 GLY B O 1
ATOM 2014 N N . SER B 1 54 ? 31.672 3.811 -7.285 1 38.41 54 SER B N 1
ATOM 2015 C CA . SER B 1 54 ? 31.688 3.766 -5.828 1 38.41 54 SER B CA 1
ATOM 2016 C C . SER B 1 54 ? 31.141 5.055 -5.23 1 38.41 54 SER B C 1
ATOM 2018 O O . SER B 1 54 ? 31.859 6.043 -5.094 1 38.41 54 SER B O 1
ATOM 2020 N N . GLN B 1 55 ? 30.234 5.695 -5.754 1 37.66 55 GLN B N 1
ATOM 2021 C CA . GLN B 1 55 ? 30 6.816 -4.848 1 37.66 55 GLN B CA 1
ATOM 2022 C C . GLN B 1 55 ? 29.906 6.344 -3.398 1 37.66 55 GLN B C 1
ATOM 2024 O O . GLN B 1 55 ? 29.375 5.266 -3.125 1 37.66 55 GLN B O 1
ATOM 2029 N N . VAL B 1 56 ? 30.828 6.73 -2.623 1 40.84 56 VAL B N 1
ATOM 2030 C CA . VAL B 1 56 ? 31.031 6.363 -1.225 1 40.84 56 VAL B CA 1
ATOM 2031 C C . VAL B 1 56 ? 29.688 5.969 -0.601 1 40.84 56 VAL B C 1
ATOM 2033 O O . VAL B 1 56 ? 29.641 5.172 0.34 1 40.84 56 VAL B O 1
ATOM 2036 N N . GLY B 1 57 ? 28.641 6.688 -0.667 1 36.06 57 GLY B N 1
ATOM 2037 C CA . GLY B 1 57 ? 27.578 6.562 0.326 1 36.06 57 GLY B CA 1
ATOM 2038 C C . GLY B 1 57 ? 26.469 5.609 -0.093 1 36.06 57 GLY B C 1
ATOM 2039 O O . GLY B 1 57 ? 25.531 6.004 -0.791 1 36.06 57 GLY B O 1
ATOM 2040 N N . ARG B 1 58 ? 26.859 4.398 -0.398 1 40.78 58 ARG B N 1
ATOM 2041 C CA . ARG B 1 58 ? 25.75 3.445 -0.534 1 40.78 58 ARG B CA 1
ATOM 2042 C C . ARG B 1 58 ? 24.625 3.764 0.444 1 40.78 58 ARG B C 1
ATOM 2044 O O . ARG B 1 58 ? 24.875 4.047 1.618 1 40.78 58 ARG B O 1
ATOM 2051 N N . ARG B 1 59 ? 23.625 4.258 -0.069 1 43.81 59 ARG B N 1
ATOM 2052 C CA . ARG B 1 59 ? 22.516 4.402 0.856 1 43.81 59 ARG B CA 1
ATOM 2053 C C . ARG B 1 59 ? 22.391 3.182 1.762 1 43.81 59 ARG B C 1
ATOM 2055 O O . ARG B 1 59 ? 22.547 2.047 1.307 1 43.81 59 ARG B O 1
ATOM 2062 N N . GLN B 1 60 ? 22.688 3.219 3.01 1 42.59 60 GLN B N 1
ATOM 2063 C CA . GLN B 1 60 ? 22.562 2.156 4 1 42.59 60 GLN B CA 1
ATOM 2064 C C . GLN B 1 60 ? 21.312 1.312 3.736 1 42.59 60 GLN B C 1
ATOM 2066 O O . GLN B 1 60 ? 20.234 1.851 3.52 1 42.59 60 GLN B O 1
ATOM 2071 N N . ASN B 1 61 ? 21.562 0.104 3.213 1 46.25 61 ASN B N 1
ATOM 2072 C CA . ASN B 1 61 ? 20.469 -0.863 3.219 1 46.25 61 ASN B CA 1
ATOM 2073 C C . ASN B 1 61 ? 19.562 -0.686 4.441 1 46.25 61 ASN B C 1
ATOM 2075 O O . ASN B 1 61 ? 20.047 -0.63 5.57 1 46.25 61 ASN B O 1
ATOM 2079 N N . VAL B 1 62 ? 18.469 -0.077 4.32 1 50.91 62 VAL B N 1
ATOM 2080 C CA . VAL B 1 62 ? 17.531 0.048 5.441 1 50.91 62 VAL B CA 1
ATOM 2081 C C . VAL B 1 62 ? 17.203 -1.337 5.988 1 50.91 62 VAL B C 1
ATOM 2083 O O . VAL B 1 62 ? 16.891 -2.254 5.223 1 50.91 62 VAL B O 1
ATOM 2086 N N . GLU B 1 63 ? 17.75 -1.651 7.156 1 53.06 63 GLU B N 1
ATOM 2087 C CA . GLU B 1 63 ? 17.281 -2.861 7.816 1 53.06 63 GLU B CA 1
ATOM 2088 C C . GLU B 1 63 ? 15.75 -2.873 7.906 1 53.06 63 GLU B C 1
ATOM 2090 O O . GLU B 1 63 ? 15.164 -2.09 8.656 1 53.06 63 GLU B O 1
ATOM 2095 N N . ARG B 1 64 ? 15.156 -3.479 7.098 1 53.53 64 ARG B N 1
ATOM 2096 C CA . ARG B 1 64 ? 13.711 -3.436 6.906 1 53.53 64 ARG B CA 1
ATOM 2097 C C . ARG B 1 64 ? 13.008 -4.422 7.832 1 53.53 64 ARG B C 1
ATOM 2099 O O . ARG B 1 64 ? 11.836 -4.75 7.625 1 53.53 64 ARG B O 1
ATOM 2106 N N . HIS B 1 65 ? 13.664 -4.707 8.969 1 57.88 65 HIS B N 1
ATOM 2107 C CA . HIS B 1 65 ? 13.047 -5.656 9.883 1 57.88 65 HIS B CA 1
ATOM 2108 C C . HIS B 1 65 ? 12.195 -6.68 9.133 1 57.88 65 HIS B C 1
ATOM 2110 O O . HIS B 1 65 ? 11.039 -6.91 9.484 1 57.88 65 HIS B O 1
ATOM 2116 N N . ARG B 1 66 ? 12.766 -7.344 8.18 1 56.28 66 ARG B N 1
ATOM 2117 C CA . ARG B 1 66 ? 12.109 -8.227 7.215 1 56.28 66 ARG B CA 1
ATOM 2118 C C . ARG B 1 66 ? 11.32 -9.32 7.926 1 56.28 66 ARG B C 1
ATOM 2120 O O . ARG B 1 66 ? 10.219 -9.68 7.492 1 56.28 66 ARG B O 1
ATOM 2127 N N . HIS B 1 67 ? 11.758 -9.648 9.023 1 60.31 67 HIS B N 1
ATOM 2128 C CA . HIS B 1 67 ? 11.164 -10.812 9.68 1 60.31 67 HIS B CA 1
ATOM 2129 C C . HIS B 1 67 ? 9.867 -10.438 10.383 1 60.31 67 HIS B C 1
ATOM 2131 O O . HIS B 1 67 ? 8.945 -11.258 10.469 1 60.31 67 HIS B O 1
ATOM 2137 N N . SER B 1 68 ? 9.789 -9.25 10.906 1 62.81 68 SER B N 1
ATOM 2138 C CA . SER B 1 68 ? 8.555 -8.875 11.578 1 62.81 68 SER B CA 1
ATOM 2139 C C . SER B 1 68 ? 7.41 -8.703 10.586 1 62.81 68 SER B C 1
ATOM 2141 O O . SER B 1 68 ? 6.281 -9.125 10.852 1 62.81 68 SER B O 1
ATOM 2143 N N . ARG B 1 69 ? 7.82 -8.344 9.422 1 67.69 69 ARG B N 1
ATOM 2144 C CA . ARG B 1 69 ? 6.727 -8.016 8.508 1 67.69 69 ARG B CA 1
ATOM 2145 C C . ARG B 1 69 ? 6.348 -9.219 7.648 1 67.69 69 ARG B C 1
ATOM 2147 O O . ARG B 1 69 ? 5.227 -9.289 7.141 1 67.69 69 ARG B O 1
ATOM 2154 N N . ASP B 1 70 ? 7.262 -10.164 7.625 1 77.81 70 ASP B N 1
ATOM 2155 C CA . ASP B 1 70 ? 6.836 -11.398 6.977 1 77.81 70 ASP B CA 1
ATOM 2156 C C . ASP B 1 70 ? 5.703 -12.07 7.754 1 77.81 70 ASP B C 1
ATOM 2158 O O . ASP B 1 70 ? 4.77 -12.609 7.16 1 77.81 70 ASP B O 1
ATOM 2162 N N . LYS B 1 71 ? 5.852 -11.867 9 1 83.38 71 LYS B N 1
ATOM 2163 C CA . LYS B 1 71 ? 4.781 -12.43 9.828 1 83.38 71 LYS B CA 1
ATOM 2164 C C . LYS B 1 71 ? 3.461 -11.711 9.578 1 83.38 71 LYS B C 1
ATOM 2166 O O . LYS B 1 71 ? 2.41 -12.352 9.477 1 83.38 71 LYS B O 1
ATOM 2171 N N . ASN B 1 72 ? 3.539 -10.453 9.43 1 86.31 72 ASN B N 1
ATOM 2172 C CA . ASN B 1 72 ? 2.326 -9.672 9.188 1 86.31 72 ASN B CA 1
ATOM 2173 C C . ASN B 1 72 ? 1.687 -10.039 7.848 1 86.31 72 ASN B C 1
ATOM 2175 O O . ASN B 1 72 ? 0.465 -10.18 7.758 1 86.31 72 ASN B O 1
ATOM 2179 N N . LEU B 1 73 ? 2.523 -10.188 6.879 1 91.56 73 LEU B N 1
ATOM 2180 C CA . LEU B 1 73 ? 2.018 -10.539 5.559 1 91.56 73 LEU B CA 1
ATOM 2181 C C . LEU B 1 73 ? 1.332 -11.898 5.586 1 91.56 73 LEU B C 1
ATOM 2183 O O . LEU B 1 73 ? 0.247 -12.07 5.023 1 91.56 73 LEU B O 1
ATOM 2187 N N . LEU B 1 74 ? 1.98 -12.859 6.277 1 93.12 74 LEU B N 1
ATOM 2188 C CA . LEU B 1 74 ? 1.408 -14.195 6.387 1 93.12 74 LEU B CA 1
ATOM 2189 C C . LEU B 1 74 ? 0.086 -14.156 7.145 1 93.12 74 LEU B C 1
ATOM 2191 O O . LEU B 1 74 ? -0.893 -14.781 6.727 1 93.12 74 LEU B O 1
ATOM 2195 N N . GLU B 1 75 ? 0.06 -13.383 8.156 1 90.75 75 GLU B N 1
ATOM 2196 C CA . GLU B 1 75 ? -1.148 -13.25 8.969 1 90.75 75 GLU B CA 1
ATOM 2197 C C . GLU B 1 75 ? -2.26 -12.555 8.188 1 90.75 75 GLU B C 1
ATOM 2199 O O . GLU B 1 75 ? -3.443 -12.82 8.414 1 90.75 75 GLU B O 1
ATOM 2204 N N . ASP B 1 76 ? -1.88 -11.703 7.309 1 92 76 ASP B N 1
ATOM 2205 C CA . ASP B 1 76 ? -2.859 -10.961 6.523 1 92 76 ASP B CA 1
ATOM 2206 C C . ASP B 1 76 ? -3.51 -11.852 5.469 1 92 76 ASP B C 1
ATOM 2208 O O . ASP B 1 76 ? -4.707 -11.734 5.203 1 92 76 ASP B O 1
ATOM 2212 N N . TYR B 1 77 ? -2.684 -12.805 4.926 1 95.06 77 TYR B N 1
ATOM 2213 C CA . TYR B 1 77 ? -3.229 -13.406 3.717 1 95.06 77 TYR B CA 1
ATOM 2214 C C . TYR B 1 77 ? -3 -14.914 3.711 1 95.06 77 TYR B C 1
ATOM 2216 O O . TYR B 1 77 ? -3.711 -15.656 3.025 1 95.06 77 TYR B O 1
ATOM 2224 N N . PHE B 1 78 ? -2.051 -15.469 4.414 1 94.88 78 PHE B N 1
ATOM 2225 C CA . PHE B 1 78 ? -1.549 -16.766 4.004 1 94.88 78 PHE B CA 1
ATOM 2226 C C . PHE B 1 78 ? -1.619 -17.766 5.156 1 94.88 78 PHE B C 1
ATOM 2228 O O . PHE B 1 78 ? -0.933 -18.797 5.145 1 94.88 78 PHE B O 1
ATOM 2235 N N . ILE B 1 79 ? -2.318 -17.5 6.133 1 91.94 79 ILE B N 1
ATOM 2236 C CA . ILE B 1 79 ? -2.6 -18.453 7.191 1 91.94 79 ILE B CA 1
ATOM 2237 C C . ILE B 1 79 ? -4.105 -18.703 7.285 1 91.94 79 ILE B C 1
ATOM 2239 O O . ILE B 1 79 ? -4.898 -17.891 6.805 1 91.94 79 ILE B O 1
ATOM 2243 N N . PRO B 1 80 ? -4.578 -19.797 7.785 1 89.5 80 PRO B N 1
ATOM 2244 C CA . PRO B 1 80 ? -6.004 -20.141 7.836 1 89.5 80 PRO B CA 1
ATOM 2245 C C . PRO B 1 80 ? -6.84 -19.062 8.531 1 89.5 80 PRO B C 1
ATOM 2247 O O . PRO B 1 80 ? -7.98 -18.812 8.133 1 89.5 80 PRO B O 1
ATOM 2250 N N . THR B 1 81 ? -6.324 -18.375 9.516 1 89.38 81 THR B N 1
ATOM 2251 C CA . THR B 1 81 ? -7.027 -17.328 10.258 1 89.38 81 THR B CA 1
ATOM 2252 C C . THR B 1 81 ? -6.602 -15.953 9.766 1 89.38 81 THR B C 1
ATOM 2254 O O . THR B 1 81 ? -6.457 -15.023 10.562 1 89.38 81 THR B O 1
ATOM 2257 N N . SER B 1 82 ? -6.41 -15.891 8.492 1 90.62 82 SER B N 1
ATOM 2258 C CA . SER B 1 82 ? -5.938 -14.633 7.922 1 90.62 82 SER B CA 1
ATOM 2259 C C . SER B 1 82 ? -6.93 -13.5 8.164 1 90.62 82 SER B C 1
ATOM 2261 O O . SER B 1 82 ? -8.141 -13.734 8.211 1 90.62 82 SER B O 1
ATOM 2263 N N . LEU B 1 83 ? -6.375 -12.383 8.258 1 88.56 83 LEU B N 1
ATOM 2264 C CA . LEU B 1 83 ? -7.168 -11.18 8.508 1 88.56 83 LEU B CA 1
ATOM 2265 C C . LEU B 1 83 ? -8.094 -10.883 7.336 1 88.56 83 LEU B C 1
ATOM 2267 O O . LEU B 1 83 ? -9.266 -10.57 7.531 1 88.56 83 LEU B O 1
ATOM 2271 N N . TYR B 1 84 ? -7.578 -10.977 6.148 1 92.25 84 TYR B N 1
ATOM 2272 C CA . TYR B 1 84 ? -8.352 -10.641 4.957 1 92.25 84 TYR B CA 1
ATOM 2273 C C . TYR B 1 84 ? -8.992 -11.883 4.348 1 92.25 84 TYR B C 1
ATOM 2275 O O . TYR B 1 84 ? -8.375 -12.953 4.312 1 92.25 84 TYR B O 1
ATOM 2283 N N . SER B 1 85 ? -10.172 -11.711 3.84 1 92.44 85 SER B N 1
ATOM 2284 C CA . SER B 1 85 ? -10.953 -12.805 3.277 1 92.44 85 SER B CA 1
ATOM 2285 C C . SER B 1 85 ? -10.492 -13.148 1.864 1 92.44 85 SER B C 1
ATOM 2287 O O . SER B 1 85 ? -9.703 -12.414 1.271 1 92.44 85 SER B O 1
ATOM 2289 N N . ASP B 1 86 ? -11.086 -14.242 1.311 1 93.56 86 ASP B N 1
ATOM 2290 C CA . ASP B 1 86 ? -10.805 -14.633 -0.067 1 93.56 86 ASP B CA 1
ATOM 2291 C C . ASP B 1 86 ? -11.297 -13.578 -1.051 1 93.56 86 ASP B C 1
ATOM 2293 O O . ASP B 1 86 ? -10.703 -13.383 -2.113 1 93.56 86 ASP B O 1
ATOM 2297 N N . VAL B 1 87 ? -12.367 -12.922 -0.65 1 93.12 87 VAL B N 1
ATOM 2298 C CA . VAL B 1 87 ? -12.906 -11.852 -1.49 1 93.12 87 VAL B CA 1
ATOM 2299 C C . VAL B 1 87 ? -11.906 -10.695 -1.558 1 93.12 87 VAL B C 1
ATOM 2301 O O . VAL B 1 87 ? -11.633 -10.164 -2.637 1 93.12 87 VAL B O 1
ATOM 2304 N N . ASP B 1 88 ? -11.336 -10.359 -0.409 1 93.5 88 ASP B N 1
ATOM 2305 C CA . ASP B 1 88 ? -10.312 -9.328 -0.364 1 93.5 88 ASP B CA 1
ATOM 2306 C C . ASP B 1 88 ? -9.086 -9.734 -1.177 1 93.5 88 ASP B C 1
ATOM 2308 O O . ASP B 1 88 ? -8.516 -8.922 -1.91 1 93.5 88 ASP B O 1
ATOM 2312 N N . PHE B 1 89 ? -8.727 -11.039 -0.961 1 96.19 89 PHE B N 1
ATOM 2313 C CA . PHE B 1 89 ? -7.566 -11.562 -1.672 1 96.19 89 PHE B CA 1
ATOM 2314 C C . PHE B 1 89 ? -7.75 -11.43 -3.18 1 96.19 89 PHE B C 1
ATOM 2316 O O . PHE B 1 89 ? -6.867 -10.922 -3.875 1 96.19 89 PHE B O 1
ATOM 2323 N N . ARG B 1 90 ? -8.828 -11.82 -3.699 1 95.31 90 ARG B N 1
ATOM 2324 C CA . ARG B 1 90 ? -9.102 -11.789 -5.133 1 95.31 90 ARG B CA 1
ATOM 2325 C C . ARG B 1 90 ? -9.062 -10.359 -5.66 1 95.31 90 ARG B C 1
ATOM 2327 O O . ARG B 1 90 ? -8.562 -10.109 -6.758 1 95.31 90 ARG B O 1
ATOM 2334 N N . ARG B 1 91 ? -9.57 -9.461 -4.898 1 93.5 91 ARG B N 1
ATOM 2335 C CA . ARG B 1 91 ? -9.586 -8.055 -5.293 1 93.5 91 ARG B CA 1
ATOM 2336 C C . ARG B 1 91 ? -8.172 -7.496 -5.379 1 93.5 91 ARG B C 1
ATOM 2338 O O . ARG B 1 91 ? -7.852 -6.742 -6.305 1 93.5 91 ARG B O 1
ATOM 2345 N N . ARG B 1 92 ? -7.375 -7.906 -4.492 1 95.19 92 ARG B N 1
ATOM 2346 C CA . ARG B 1 92 ? -6.066 -7.273 -4.348 1 95.19 92 ARG B CA 1
ATOM 2347 C C . ARG B 1 92 ? -5.02 -7.98 -5.199 1 95.19 92 ARG B C 1
ATOM 2349 O O . ARG B 1 92 ? -4.055 -7.359 -5.648 1 95.19 92 ARG B O 1
ATOM 2356 N N . PHE B 1 93 ? -5.219 -9.25 -5.484 1 97.12 93 PHE B N 1
ATOM 2357 C CA . PHE B 1 93 ? -4.246 -10.047 -6.227 1 97.12 93 PHE B CA 1
ATOM 2358 C C . PHE B 1 93 ? -4.766 -10.375 -7.617 1 97.12 93 PHE B C 1
ATOM 2360 O O . PHE B 1 93 ? -4.027 -10.898 -8.453 1 97.12 93 PHE B O 1
ATOM 2367 N N . ARG B 1 94 ? -6.027 -10.133 -7.902 1 96.38 94 ARG B N 1
ATOM 2368 C CA . ARG B 1 94 ? -6.715 -10.391 -9.164 1 96.38 94 ARG B CA 1
ATOM 2369 C C . ARG B 1 94 ? -6.73 -11.883 -9.484 1 96.38 94 ARG B C 1
ATOM 2371 O O . ARG B 1 94 ? -6.676 -12.266 -10.656 1 96.38 94 ARG B O 1
ATOM 2378 N N . MET B 1 95 ? -6.625 -12.719 -8.492 1 96.44 95 MET B N 1
ATOM 2379 C CA . MET B 1 95 ? -6.73 -14.172 -8.594 1 96.44 95 MET B CA 1
ATOM 2380 C C . MET B 1 95 ? -7.086 -14.789 -7.246 1 96.44 95 MET B C 1
ATOM 2382 O O . MET B 1 95 ? -6.91 -14.156 -6.203 1 96.44 95 MET B O 1
ATOM 2386 N N . GLN B 1 96 ? -7.605 -15.938 -7.277 1 95.56 96 GLN B N 1
ATOM 2387 C CA . GLN B 1 96 ? -7.941 -16.656 -6.059 1 95.56 96 GLN B CA 1
ATOM 2388 C C . GLN B 1 96 ? -6.684 -17.172 -5.359 1 95.56 96 GLN B C 1
ATOM 2390 O O . GLN B 1 96 ? -5.645 -17.359 -5.992 1 95.56 96 GLN B O 1
ATOM 2395 N N . PRO B 1 97 ? -6.809 -17.422 -4.039 1 96.25 97 PRO B N 1
ATOM 2396 C CA . PRO B 1 97 ? -5.652 -17.891 -3.281 1 96.25 97 PRO B CA 1
ATOM 2397 C C . PRO B 1 97 ? -5.059 -19.188 -3.85 1 96.25 97 PRO B C 1
ATOM 2399 O O . PRO B 1 97 ? -3.836 -19.344 -3.885 1 96.25 97 PRO B O 1
ATOM 2402 N N . HIS B 1 98 ? -5.898 -20.109 -4.277 1 94.69 98 HIS B N 1
ATOM 2403 C CA . HIS B 1 98 ? -5.375 -21.375 -4.789 1 94.69 98 HIS B CA 1
ATOM 2404 C C . HIS B 1 98 ? -4.578 -21.156 -6.07 1 94.69 98 HIS B C 1
ATOM 2406 O O . HIS B 1 98 ? -3.58 -21.844 -6.305 1 94.69 98 HIS B O 1
ATOM 2412 N N . LEU B 1 99 ? -5.051 -20.25 -6.922 1 95.81 99 LEU B N 1
ATOM 2413 C CA . LEU B 1 99 ? -4.281 -19.953 -8.125 1 95.81 99 LEU B CA 1
ATOM 2414 C C . LEU B 1 99 ? -2.965 -19.266 -7.77 1 95.81 99 LEU B C 1
ATOM 2416 O O . LEU B 1 99 ? -1.931 -19.547 -8.375 1 95.81 99 LEU B O 1
ATOM 2420 N N . PHE B 1 100 ? -3.039 -18.359 -6.805 1 97.69 100 PHE B N 1
ATOM 2421 C CA . PHE B 1 100 ? -1.813 -17.75 -6.312 1 97.69 100 PHE B CA 1
ATOM 2422 C C . PHE B 1 100 ? -0.805 -18.812 -5.895 1 97.69 100 PHE B C 1
ATOM 2424 O O . PHE B 1 100 ? 0.37 -18.734 -6.262 1 97.69 100 PHE B O 1
ATOM 2431 N N . ASN B 1 101 ? -1.199 -19.719 -5.16 1 96.94 101 ASN B N 1
ATOM 2432 C CA . ASN B 1 101 ? -0.331 -20.797 -4.688 1 96.94 101 ASN B CA 1
ATOM 2433 C C . ASN B 1 101 ? 0.236 -21.609 -5.844 1 96.94 101 ASN B C 1
ATOM 2435 O O . ASN B 1 101 ? 1.41 -21.984 -5.832 1 96.94 101 ASN B O 1
ATOM 2439 N N . LYS B 1 102 ? -0.615 -21.891 -6.793 1 96.69 102 LYS B N 1
ATOM 2440 C CA . LYS B 1 102 ? -0.149 -22.625 -7.965 1 96.69 102 LYS B CA 1
ATOM 2441 C C . LYS B 1 102 ? 0.929 -21.844 -8.711 1 96.69 102 LYS B C 1
ATOM 2443 O O . LYS B 1 102 ? 1.972 -22.391 -9.062 1 96.69 102 LYS B O 1
ATOM 2448 N N . VAL B 1 103 ? 0.638 -20.578 -8.938 1 97.25 103 VAL B N 1
ATOM 2449 C CA . VAL B 1 103 ? 1.591 -19.719 -9.641 1 97.25 103 VAL B CA 1
ATOM 2450 C C . VAL B 1 103 ? 2.895 -19.641 -8.852 1 97.25 103 VAL B C 1
ATOM 2452 O O . VAL B 1 103 ? 3.982 -19.719 -9.422 1 97.25 103 VAL B O 1
ATOM 2455 N N . MET B 1 104 ? 2.799 -19.469 -7.559 1 98.06 104 MET B N 1
ATOM 2456 C CA . MET B 1 104 ? 3.973 -19.391 -6.695 1 98.06 104 MET B CA 1
ATOM 2457 C C . MET B 1 104 ? 4.816 -20.656 -6.816 1 98.06 104 MET B C 1
ATOM 2459 O O . MET B 1 104 ? 6.039 -20.594 -6.969 1 98.06 104 MET B O 1
ATOM 2463 N N . HIS B 1 105 ? 4.164 -21.797 -6.789 1 97.75 105 HIS B N 1
ATOM 2464 C CA . HIS B 1 105 ? 4.867 -23.062 -6.922 1 97.75 105 HIS B CA 1
ATOM 2465 C C . HIS B 1 105 ? 5.547 -23.172 -8.281 1 97.75 105 HIS B C 1
ATOM 2467 O O . HIS B 1 105 ? 6.715 -23.562 -8.367 1 97.75 105 HIS B O 1
ATOM 2473 N N . ASP B 1 106 ? 4.801 -22.859 -9.336 1 97.25 106 ASP B N 1
ATOM 2474 C CA . ASP B 1 106 ? 5.348 -22.922 -10.68 1 97.25 106 ASP B CA 1
ATOM 2475 C C . ASP B 1 106 ? 6.566 -22.016 -10.828 1 97.25 106 ASP B C 1
ATOM 2477 O O . ASP B 1 106 ? 7.59 -22.422 -11.383 1 97.25 106 ASP B O 1
ATOM 2481 N N . ILE B 1 107 ? 6.465 -20.844 -10.336 1 97.94 107 ILE B N 1
ATOM 2482 C CA . ILE B 1 107 ? 7.52 -19.844 -10.477 1 97.94 107 ILE B CA 1
ATOM 2483 C C . ILE B 1 107 ? 8.734 -20.266 -9.648 1 97.94 107 ILE B C 1
ATOM 2485 O O . ILE B 1 107 ? 9.875 -20.141 -10.109 1 97.94 107 ILE B O 1
ATOM 2489 N N . CYS B 1 108 ? 8.539 -20.75 -8.43 1 98.06 108 CYS B N 1
ATOM 2490 C CA . CYS B 1 108 ? 9.633 -21.203 -7.586 1 98.06 108 CYS B CA 1
ATOM 2491 C C . CYS B 1 108 ? 10.375 -22.359 -8.242 1 98.06 108 CYS B C 1
ATOM 2493 O O . CYS B 1 108 ? 11.602 -22.469 -8.117 1 98.06 108 CYS B O 1
ATOM 2495 N N . ASN B 1 109 ? 9.656 -23.234 -8.906 1 97.62 109 ASN B N 1
ATOM 2496 C CA . ASN B 1 109 ? 10.266 -24.359 -9.594 1 97.62 109 ASN B CA 1
ATOM 2497 C C . ASN B 1 109 ? 11.039 -23.906 -10.836 1 97.62 109 ASN B C 1
ATOM 2499 O O . ASN B 1 109 ? 12.031 -24.531 -11.219 1 97.62 109 ASN B O 1
ATOM 2503 N N . TYR B 1 110 ? 10.602 -22.906 -11.398 1 97 110 TYR B N 1
ATOM 2504 C CA . TYR B 1 110 ? 11.211 -22.391 -12.617 1 97 110 TYR B CA 1
ATOM 2505 C C . TYR B 1 110 ? 12.453 -21.562 -12.305 1 97 110 TYR B C 1
ATOM 2507 O O . TYR B 1 110 ? 13.461 -21.656 -13.008 1 97 110 TYR B O 1
ATOM 2515 N N . ASP B 1 111 ? 12.352 -20.703 -11.336 1 98.19 111 ASP B N 1
ATOM 2516 C CA . ASP B 1 111 ? 13.422 -19.781 -10.992 1 98.19 111 ASP B CA 1
ATOM 2517 C C . ASP B 1 111 ? 13.727 -19.812 -9.492 1 98.19 111 ASP B C 1
ATOM 2519 O O . ASP B 1 111 ? 12.945 -19.297 -8.688 1 98.19 111 ASP B O 1
ATOM 2523 N N . ALA B 1 112 ? 14.922 -20.281 -9.102 1 97.12 112 ALA B N 1
ATOM 2524 C CA . ALA B 1 112 ? 15.328 -20.484 -7.719 1 97.12 112 ALA B CA 1
ATOM 2525 C C . ALA B 1 112 ? 15.406 -19.156 -6.969 1 97.12 112 ALA B C 1
ATOM 2527 O O . ALA B 1 112 ? 15.445 -19.141 -5.734 1 97.12 112 ALA B O 1
ATOM 2528 N N . TYR B 1 113 ? 15.438 -18.078 -7.691 1 97.12 113 TYR B N 1
ATOM 2529 C CA . TYR B 1 113 ? 15.453 -16.75 -7.09 1 97.12 113 TYR B CA 1
ATOM 2530 C C . TYR B 1 113 ? 14.281 -16.562 -6.133 1 97.12 113 TYR B C 1
ATOM 2532 O O . TYR B 1 113 ? 14.398 -15.859 -5.129 1 97.12 113 TYR B O 1
ATOM 2540 N N . PHE B 1 114 ? 13.203 -17.172 -6.422 1 98.06 114 PHE B N 1
ATOM 2541 C CA . PHE B 1 114 ? 11.977 -16.938 -5.676 1 98.06 114 PHE B CA 1
ATOM 2542 C C . PHE B 1 114 ? 11.875 -17.875 -4.48 1 98.06 114 PHE B C 1
ATOM 2544 O O . PHE B 1 114 ? 10.992 -17.734 -3.637 1 98.06 114 PHE B O 1
ATOM 2551 N N . VAL B 1 115 ? 12.742 -18.875 -4.406 1 97.31 115 VAL B N 1
ATOM 2552 C CA . VAL B 1 115 ? 12.797 -19.781 -3.258 1 97.31 115 VAL B CA 1
ATOM 2553 C C . VAL B 1 115 ? 13.555 -19.109 -2.111 1 97.31 115 VAL B C 1
ATOM 2555 O O . VAL B 1 115 ? 14.578 -18.453 -2.328 1 97.31 115 VAL B O 1
ATOM 2558 N N . GLN B 1 116 ? 12.984 -19.188 -0.933 1 95.44 116 GLN B N 1
ATOM 2559 C CA . GLN B 1 116 ? 13.664 -18.609 0.225 1 95.44 116 GLN B CA 1
ATOM 2560 C C . GLN B 1 116 ? 15.031 -19.25 0.433 1 95.44 116 GLN B C 1
ATOM 2562 O O . GLN B 1 116 ? 15.156 -20.484 0.447 1 95.44 116 GLN B O 1
ATOM 2567 N N . LYS B 1 117 ? 15.961 -18.469 0.559 1 92.56 117 LYS B N 1
ATOM 2568 C CA . LYS B 1 117 ? 17.312 -18.953 0.798 1 92.56 117 LYS B CA 1
ATOM 2569 C C . LYS B 1 117 ? 17.859 -18.422 2.125 1 92.56 117 LYS B C 1
ATOM 2571 O O . LYS B 1 117 ? 17.297 -17.484 2.703 1 92.56 117 LYS B O 1
ATOM 2576 N N . CYS B 1 118 ? 18.828 -19.094 2.676 1 89.56 118 CYS B N 1
ATOM 2577 C CA . CYS B 1 118 ? 19.578 -18.641 3.854 1 89.56 118 CYS B CA 1
ATOM 2578 C C . CYS B 1 118 ? 20.953 -18.125 3.467 1 89.56 118 CYS B C 1
ATOM 2580 O O . CYS B 1 118 ? 21.625 -18.703 2.605 1 89.56 118 CYS B O 1
ATOM 2582 N N . ASP B 1 119 ? 21.281 -16.969 4.031 1 83.25 119 ASP B N 1
ATOM 2583 C CA . ASP B 1 119 ? 22.609 -16.469 3.719 1 83.25 119 ASP B CA 1
ATOM 2584 C C . ASP B 1 119 ? 23.688 -17.219 4.496 1 83.25 119 ASP B C 1
ATOM 2586 O O . ASP B 1 119 ? 23.391 -18.219 5.168 1 83.25 119 ASP B O 1
ATOM 2590 N N . ALA B 1 120 ? 24.891 -16.859 4.164 1 89.94 120 ALA B N 1
ATOM 2591 C CA . ALA B 1 120 ? 26.031 -17.562 4.758 1 89.94 120 ALA B CA 1
ATOM 2592 C C . ALA B 1 120 ? 26 -17.453 6.281 1 89.94 120 ALA B C 1
ATOM 2594 O O . ALA B 1 120 ? 26.562 -18.297 6.98 1 89.94 120 ALA B O 1
ATOM 2595 N N . ALA B 1 121 ? 25.438 -16.422 6.871 1 89.94 121 ALA B N 1
ATOM 2596 C CA . ALA B 1 121 ? 25.375 -16.172 8.312 1 89.94 121 ALA B CA 1
ATOM 2597 C C . ALA B 1 121 ? 24.156 -16.875 8.93 1 89.94 121 ALA B C 1
ATOM 2599 O O . ALA B 1 121 ? 23.891 -16.734 10.117 1 89.94 121 ALA B O 1
ATOM 2600 N N . GLY B 1 122 ? 23.359 -17.656 8.102 1 87.06 122 GLY B N 1
ATOM 2601 C CA . GLY B 1 122 ? 22.219 -18.406 8.602 1 87.06 122 GLY B CA 1
ATOM 2602 C C . GLY B 1 122 ? 20.938 -17.578 8.656 1 87.06 122 GLY B C 1
ATOM 2603 O O . GLY B 1 122 ? 19.938 -18 9.234 1 87.06 122 GLY B O 1
ATOM 2604 N N . VAL B 1 123 ? 21.047 -16.406 8.133 1 83.94 123 VAL B N 1
ATOM 2605 C CA . VAL B 1 123 ? 19.875 -15.523 8.148 1 83.94 123 VAL B CA 1
ATOM 2606 C C . VAL B 1 123 ? 18.969 -15.852 6.969 1 83.94 123 VAL B C 1
ATOM 2608 O O . VAL B 1 123 ? 19.422 -15.938 5.828 1 83.94 123 VAL B O 1
ATOM 2611 N N . LEU B 1 124 ? 17.688 -16.062 7.305 1 88.12 124 LEU B N 1
ATOM 2612 C CA . LEU B 1 124 ? 16.719 -16.391 6.262 1 88.12 124 LEU B CA 1
ATOM 2613 C C . LEU B 1 124 ? 16.406 -15.164 5.414 1 88.12 124 LEU B C 1
ATOM 2615 O O . LEU B 1 124 ? 16.266 -14.055 5.938 1 88.12 124 LEU B O 1
ATOM 2619 N N . GLY B 1 125 ? 16.344 -15.359 4.152 1 91 125 GLY B N 1
ATOM 2620 C CA . GLY B 1 125 ? 15.977 -14.305 3.227 1 91 125 GLY B CA 1
ATOM 2621 C C . GLY B 1 125 ? 14.477 -14.133 3.076 1 91 125 GLY B C 1
ATOM 2622 O O . GLY B 1 125 ? 13.711 -14.453 3.99 1 91 125 GLY B O 1
ATOM 2623 N N . LEU B 1 126 ? 14.094 -13.578 2.012 1 93.25 126 LEU B N 1
ATOM 2624 C CA . LEU B 1 126 ? 12.695 -13.266 1.73 1 93.25 126 LEU B CA 1
ATOM 2625 C C . LEU B 1 126 ? 11.914 -14.539 1.41 1 93.25 126 LEU B C 1
ATOM 2627 O O . LEU B 1 126 ? 12.414 -15.422 0.704 1 93.25 126 LEU B O 1
ATOM 2631 N N . LEU B 1 127 ? 10.734 -14.586 1.951 1 95.06 127 LEU B N 1
ATOM 2632 C CA . LEU B 1 127 ? 9.82 -15.672 1.632 1 95.06 127 LEU B CA 1
ATOM 2633 C C . LEU B 1 127 ? 9.312 -15.555 0.198 1 95.06 127 LEU B C 1
ATOM 2635 O O . LEU B 1 127 ? 9.25 -14.453 -0.353 1 95.06 127 LEU B O 1
ATOM 2639 N N . PRO B 1 128 ? 8.984 -16.703 -0.389 1 97 128 PRO B N 1
ATOM 2640 C CA . PRO B 1 128 ? 8.32 -16.625 -1.695 1 97 128 PRO B CA 1
ATOM 2641 C C . PRO B 1 128 ? 7.055 -15.781 -1.676 1 97 128 PRO B C 1
ATOM 2643 O O . PRO B 1 128 ? 6.781 -15.055 -2.633 1 97 128 PRO B O 1
ATOM 2646 N N . GLU B 1 129 ? 6.332 -15.875 -0.551 1 96.75 129 GLU B N 1
ATOM 2647 C CA . GLU B 1 129 ? 5.109 -15.094 -0.391 1 96.75 129 GLU B CA 1
ATOM 2648 C C . GLU B 1 129 ? 5.391 -13.594 -0.472 1 96.75 129 GLU B C 1
ATOM 2650 O O . GLU B 1 129 ? 4.602 -12.844 -1.047 1 96.75 129 GLU B O 1
ATOM 2655 N N . GLN B 1 130 ? 6.469 -13.219 0.106 1 96.06 130 GLN B N 1
ATOM 2656 C CA . GLN B 1 130 ? 6.852 -11.812 0.068 1 96.06 130 GLN B CA 1
ATOM 2657 C C . GLN B 1 130 ? 7.16 -11.367 -1.357 1 96.06 130 GLN B C 1
ATOM 2659 O O . GLN B 1 130 ? 6.641 -10.344 -1.817 1 96.06 130 GLN B O 1
ATOM 2664 N N . LYS B 1 131 ? 7.977 -12.117 -2.051 1 97.12 131 LYS B N 1
ATOM 2665 C CA . LYS B 1 131 ? 8.391 -11.766 -3.404 1 97.12 131 LYS B CA 1
ATOM 2666 C C . LYS B 1 131 ? 7.203 -11.773 -4.363 1 97.12 131 LYS B C 1
ATOM 2668 O O . LYS B 1 131 ? 7.02 -10.828 -5.137 1 97.12 131 LYS B O 1
ATOM 2673 N N . LEU B 1 132 ? 6.398 -12.758 -4.277 1 98.31 132 LEU B N 1
ATOM 2674 C CA . LEU B 1 132 ? 5.277 -12.875 -5.203 1 98.31 132 LEU B CA 1
ATOM 2675 C C . LEU B 1 132 ? 4.199 -11.844 -4.887 1 98.31 132 LEU B C 1
ATOM 2677 O O . LEU B 1 132 ? 3.578 -11.289 -5.793 1 98.31 132 LEU B O 1
ATOM 2681 N N . THR B 1 133 ? 3.91 -11.617 -3.602 1 97.56 133 THR B N 1
ATOM 2682 C CA . THR B 1 133 ? 2.957 -10.57 -3.24 1 97.56 133 THR B CA 1
ATOM 2683 C C . THR B 1 133 ? 3.383 -9.227 -3.822 1 97.56 133 THR B C 1
ATOM 2685 O O . THR B 1 133 ? 2.57 -8.516 -4.426 1 97.56 133 THR B O 1
ATOM 2688 N N . THR B 1 134 ? 4.586 -8.953 -3.662 1 97.06 134 THR B N 1
ATOM 2689 C CA . THR B 1 134 ? 5.121 -7.672 -4.121 1 97.06 134 THR B CA 1
ATOM 2690 C C . THR B 1 134 ? 4.91 -7.508 -5.625 1 97.06 134 THR B C 1
ATOM 2692 O O . THR B 1 134 ? 4.332 -6.516 -6.07 1 97.06 134 THR B O 1
ATOM 2695 N N . VAL B 1 135 ? 5.297 -8.461 -6.418 1 97.88 135 VAL B N 1
ATOM 2696 C CA . VAL B 1 135 ? 5.285 -8.312 -7.871 1 97.88 135 VAL B CA 1
ATOM 2697 C C . VAL B 1 135 ? 3.85 -8.391 -8.383 1 97.88 135 VAL B C 1
ATOM 2699 O O . VAL B 1 135 ? 3.475 -7.664 -9.312 1 97.88 135 VAL B O 1
ATOM 2702 N N . ILE B 1 136 ? 3.021 -9.195 -7.793 1 97.75 136 ILE B N 1
ATOM 2703 C CA . ILE B 1 136 ? 1.645 -9.344 -8.258 1 97.75 136 ILE B CA 1
ATOM 2704 C C . ILE B 1 136 ? 0.846 -8.086 -7.922 1 97.75 136 ILE B C 1
ATOM 2706 O O . ILE B 1 136 ? -0.015 -7.668 -8.695 1 97.75 136 ILE B O 1
ATOM 2710 N N . ARG B 1 137 ? 1.148 -7.496 -6.785 1 96.81 137 ARG B N 1
ATOM 2711 C CA . ARG B 1 137 ? 0.493 -6.242 -6.426 1 96.81 137 ARG B CA 1
ATOM 2712 C C . ARG B 1 137 ? 0.908 -5.117 -7.371 1 96.81 137 ARG B C 1
ATOM 2714 O O . ARG B 1 137 ? 0.095 -4.258 -7.715 1 96.81 137 ARG B O 1
ATOM 2721 N N . MET B 1 138 ? 2.123 -5.113 -7.738 1 96.88 138 MET B N 1
ATOM 2722 C CA . MET B 1 138 ? 2.566 -4.129 -8.719 1 96.88 138 MET B CA 1
ATOM 2723 C C . MET B 1 138 ? 1.832 -4.309 -10.047 1 96.88 138 MET B C 1
ATOM 2725 O O . MET B 1 138 ? 1.382 -3.332 -10.648 1 96.88 138 MET B O 1
ATOM 2729 N N . LEU B 1 139 ? 1.7 -5.484 -10.461 1 96.06 139 LEU B N 1
ATOM 2730 C CA . LEU B 1 139 ? 1.023 -5.781 -11.719 1 96.06 139 LEU B CA 1
ATOM 2731 C C . LEU B 1 139 ? -0.465 -5.461 -11.625 1 96.06 139 LEU B C 1
ATOM 2733 O O . LEU B 1 139 ? -1.037 -4.875 -12.547 1 96.06 139 LEU B O 1
ATOM 2737 N N . ALA B 1 140 ? -1.127 -5.812 -10.531 1 95.75 140 ALA B N 1
ATOM 2738 C CA . ALA B 1 140 ? -2.57 -5.672 -10.359 1 95.75 140 ALA B CA 1
ATOM 2739 C C . ALA B 1 140 ? -2.977 -4.203 -10.305 1 95.75 140 ALA B C 1
ATOM 2741 O O . ALA B 1 140 ? -4.02 -3.818 -10.844 1 95.75 140 ALA B O 1
ATOM 2742 N N . TYR B 1 141 ? -2.17 -3.342 -9.648 1 94.69 141 TYR B N 1
ATOM 2743 C CA . TYR B 1 141 ? -2.57 -1.965 -9.383 1 94.69 141 TYR B CA 1
ATOM 2744 C C . TYR B 1 141 ? -1.732 -0.984 -10.188 1 94.69 141 TYR B C 1
ATOM 2746 O O . TYR B 1 141 ? -1.997 0.22 -10.188 1 94.69 141 TYR B O 1
ATOM 2754 N N . GLY B 1 142 ? -0.741 -1.499 -10.906 1 93.38 142 GLY B N 1
ATOM 2755 C CA . GLY B 1 142 ? 0.227 -0.583 -11.492 1 93.38 142 GLY B CA 1
ATOM 2756 C C . GLY B 1 142 ? 1.012 0.196 -10.453 1 93.38 142 GLY B C 1
ATOM 2757 O O . GLY B 1 142 ? 1.303 1.379 -10.641 1 93.38 142 GLY B O 1
ATOM 2758 N N . ALA B 1 143 ? 1.238 -0.411 -9.328 1 94.12 143 ALA B N 1
ATOM 2759 C CA . ALA B 1 143 ? 1.911 0.233 -8.203 1 94.12 143 ALA B CA 1
ATOM 2760 C C . ALA B 1 143 ? 3.42 0.295 -8.422 1 94.12 143 ALA B C 1
ATOM 2762 O O . ALA B 1 143 ? 3.994 -0.587 -9.07 1 94.12 143 ALA B O 1
ATOM 2763 N N . SER B 1 144 ? 4.043 1.362 -7.93 1 93.12 144 SER B N 1
ATOM 2764 C CA . SER B 1 144 ? 5.5 1.467 -7.945 1 93.12 144 SER B CA 1
ATOM 2765 C C . SER B 1 144 ? 6.125 0.589 -6.867 1 93.12 144 SER B C 1
ATOM 2767 O O . SER B 1 144 ? 5.441 0.149 -5.941 1 93.12 144 SER B O 1
ATOM 2769 N N . ALA B 1 145 ? 7.414 0.334 -6.965 1 93.5 145 ALA B N 1
ATOM 2770 C CA . ALA B 1 145 ? 8.148 -0.459 -5.984 1 93.5 145 ALA B CA 1
ATOM 2771 C C . ALA B 1 145 ? 8.047 0.156 -4.594 1 93.5 145 ALA B C 1
ATOM 2773 O O . ALA B 1 145 ? 7.93 -0.562 -3.596 1 93.5 145 ALA B O 1
ATOM 2774 N N . ASP B 1 146 ? 8.055 1.421 -4.508 1 91.38 146 ASP B N 1
ATOM 2775 C CA . ASP B 1 146 ? 8 2.115 -3.227 1 91.38 146 ASP B CA 1
ATOM 2776 C C . ASP B 1 146 ? 6.637 1.939 -2.566 1 91.38 146 ASP B C 1
ATOM 2778 O O . ASP B 1 146 ? 6.539 1.864 -1.34 1 91.38 146 ASP B O 1
ATOM 2782 N N . GLN B 1 147 ? 5.602 1.858 -3.359 1 93.38 147 GLN B N 1
ATOM 2783 C CA . GLN B 1 147 ? 4.238 1.733 -2.859 1 93.38 147 GLN B CA 1
ATOM 2784 C C . GLN B 1 147 ? 4.008 0.365 -2.221 1 93.38 147 GLN B C 1
ATOM 2786 O O . GLN B 1 147 ? 3.191 0.229 -1.308 1 93.38 147 GLN B O 1
ATOM 2791 N N . VAL B 1 148 ? 4.754 -0.623 -2.67 1 93.81 148 VAL B N 1
ATOM 2792 C CA . VAL B 1 148 ? 4.492 -1.973 -2.182 1 93.81 148 VAL B CA 1
ATOM 2793 C C . VAL B 1 148 ? 5.523 -2.346 -1.12 1 93.81 148 VAL B C 1
ATOM 2795 O O . VAL B 1 148 ? 5.434 -3.412 -0.506 1 93.81 148 VAL B O 1
ATOM 2798 N N . ASP B 1 149 ? 6.43 -1.498 -0.821 1 92.88 149 ASP B N 1
ATOM 2799 C CA . ASP B 1 149 ? 7.508 -1.764 0.127 1 92.88 149 ASP B CA 1
ATOM 2800 C C . ASP B 1 149 ? 6.953 -2.07 1.517 1 92.88 149 ASP B C 1
ATOM 2802 O O . ASP B 1 149 ? 7.379 -3.027 2.164 1 92.88 149 ASP B O 1
ATOM 2806 N N . GLU B 1 150 ? 5.969 -1.35 1.949 1 90 150 GLU B N 1
ATOM 2807 C CA . GLU B 1 150 ? 5.43 -1.496 3.299 1 90 150 GLU B CA 1
ATOM 2808 C C . GLU B 1 150 ? 4.723 -2.838 3.469 1 90 150 GLU B C 1
ATOM 2810 O O . GLU B 1 150 ? 4.637 -3.363 4.582 1 90 150 GLU B O 1
ATOM 2815 N N . ILE B 1 151 ? 4.328 -3.363 2.355 1 89.69 151 ILE B N 1
ATOM 2816 C CA . ILE B 1 151 ? 3.561 -4.602 2.406 1 89.69 151 ILE B CA 1
ATOM 2817 C C . ILE B 1 151 ? 4.504 -5.785 2.619 1 89.69 151 ILE B C 1
ATOM 2819 O O . ILE B 1 151 ? 4.242 -6.648 3.461 1 89.69 151 ILE B O 1
ATOM 2823 N N . ALA B 1 152 ? 5.637 -5.773 1.928 1 89.5 152 ALA B N 1
ATOM 2824 C CA . ALA B 1 152 ? 6.48 -6.965 1.913 1 89.5 152 ALA B CA 1
ATOM 2825 C C . ALA B 1 152 ? 7.891 -6.641 2.396 1 89.5 152 ALA B C 1
ATOM 2827 O O . ALA B 1 152 ? 8.727 -7.535 2.541 1 89.5 152 ALA B O 1
ATOM 2828 N N . ARG B 1 153 ? 8.188 -5.387 2.67 1 89.81 153 ARG B N 1
ATOM 2829 C CA . ARG B 1 153 ? 9.5 -4.945 3.15 1 89.81 153 ARG B CA 1
ATOM 2830 C C . ARG B 1 153 ? 10.602 -5.34 2.174 1 89.81 153 ARG B C 1
ATOM 2832 O O . ARG B 1 153 ? 11.609 -5.93 2.572 1 89.81 153 ARG B O 1
ATOM 2839 N N . MET B 1 154 ? 10.414 -5.078 0.951 1 91.75 154 MET B N 1
ATOM 2840 C CA . MET B 1 154 ? 11.383 -5.324 -0.114 1 91.75 154 MET B CA 1
ATOM 2841 C C . MET B 1 154 ? 11.891 -4.012 -0.7 1 91.75 154 MET B C 1
ATOM 2843 O O . MET B 1 154 ? 11.102 -3.123 -1.023 1 91.75 154 MET B O 1
ATOM 2847 N N . GLY B 1 155 ? 13.219 -3.9 -0.757 1 89.62 155 GLY B N 1
ATOM 2848 C CA . GLY B 1 155 ? 13.797 -2.705 -1.345 1 89.62 155 GLY B CA 1
ATOM 2849 C C . GLY B 1 155 ? 13.477 -2.547 -2.818 1 89.62 155 GLY B C 1
ATOM 2850 O O . GLY B 1 155 ? 13.109 -3.516 -3.486 1 89.62 155 GLY B O 1
ATOM 2851 N N . LYS B 1 156 ? 13.68 -1.394 -3.291 1 91.12 156 LYS B N 1
ATOM 2852 C CA . LYS B 1 156 ? 13.328 -1.041 -4.664 1 91.12 156 LYS B CA 1
ATOM 2853 C C . LYS B 1 156 ? 14.078 -1.919 -5.664 1 91.12 156 LYS B C 1
ATOM 2855 O O . LYS B 1 156 ? 13.477 -2.49 -6.574 1 91.12 156 LYS B O 1
ATOM 2860 N N . SER B 1 157 ? 15.391 -2.027 -5.559 1 91.5 157 SER B N 1
ATOM 2861 C CA . SER B 1 157 ? 16.188 -2.795 -6.508 1 91.5 157 SER B CA 1
ATOM 2862 C C . SER B 1 157 ? 15.797 -4.266 -6.5 1 91.5 157 SER B C 1
ATOM 2864 O O . SER B 1 157 ? 15.688 -4.895 -7.555 1 91.5 157 SER B O 1
ATOM 2866 N N . THR B 1 158 ? 15.562 -4.863 -5.316 1 93.5 158 THR B N 1
ATOM 2867 C CA . THR B 1 158 ? 15.141 -6.25 -5.188 1 93.5 158 THR B CA 1
ATOM 2868 C C . THR B 1 158 ? 13.758 -6.453 -5.797 1 93.5 158 THR B C 1
ATOM 2870 O O . THR B 1 158 ? 13.516 -7.445 -6.488 1 93.5 158 THR B O 1
ATOM 2873 N N . THR B 1 159 ? 12.891 -5.477 -5.566 1 96.25 159 THR B N 1
ATOM 2874 C CA . THR B 1 159 ? 11.531 -5.523 -6.086 1 96.25 159 THR B CA 1
ATOM 2875 C C . THR B 1 159 ? 11.531 -5.5 -7.609 1 96.25 159 THR B C 1
ATOM 2877 O O . THR B 1 159 ? 10.836 -6.293 -8.25 1 96.25 159 THR B O 1
ATOM 2880 N N . LEU B 1 160 ? 12.305 -4.656 -8.211 1 95.56 160 LEU B N 1
ATOM 2881 C CA . LEU B 1 160 ? 12.352 -4.531 -9.664 1 95.56 160 LEU B CA 1
ATOM 2882 C C . LEU B 1 160 ? 12.969 -5.773 -10.297 1 95.56 160 LEU B C 1
ATOM 2884 O O . LEU B 1 160 ? 12.516 -6.234 -11.352 1 95.56 160 LEU B O 1
ATOM 2888 N N . GLU B 1 161 ? 13.961 -6.305 -9.641 1 95.81 161 GLU B N 1
ATOM 2889 C CA . GLU B 1 161 ? 14.547 -7.551 -10.133 1 95.81 161 GLU B CA 1
ATOM 2890 C C . GLU B 1 161 ? 13.531 -8.688 -10.086 1 95.81 161 GLU B C 1
ATOM 2892 O O . GLU B 1 161 ? 13.398 -9.453 -11.047 1 95.81 161 GLU B O 1
ATOM 2897 N N . ALA B 1 162 ? 12.844 -8.789 -9 1 97.31 162 ALA B N 1
ATOM 2898 C CA . ALA B 1 162 ? 11.805 -9.805 -8.867 1 97.31 162 ALA B CA 1
ATOM 2899 C C . ALA B 1 162 ? 10.734 -9.648 -9.938 1 97.31 162 ALA B C 1
ATOM 2901 O O . ALA B 1 162 ? 10.258 -10.633 -10.5 1 97.31 162 ALA B O 1
ATOM 2902 N N . LEU B 1 163 ? 10.375 -8.406 -10.195 1 97.88 163 LEU B N 1
ATOM 2903 C CA . LEU B 1 163 ? 9.336 -8.125 -11.18 1 97.88 163 LEU B CA 1
ATOM 2904 C C . LEU B 1 163 ? 9.758 -8.602 -12.562 1 97.88 163 LEU B C 1
ATOM 2906 O O . LEU B 1 163 ? 8.992 -9.266 -13.258 1 97.88 163 LEU B O 1
ATOM 2910 N N . VAL B 1 164 ? 10.922 -8.328 -12.977 1 97.19 164 VAL B N 1
ATOM 2911 C CA . VAL B 1 164 ? 11.422 -8.711 -14.297 1 97.19 164 VAL B CA 1
ATOM 2912 C C . VAL B 1 164 ? 11.508 -10.234 -14.391 1 97.19 164 VAL B C 1
ATOM 2914 O O . VAL B 1 164 ? 11.031 -10.828 -15.359 1 97.19 164 VAL B O 1
ATOM 2917 N N . ARG B 1 165 ? 12.047 -10.836 -13.375 1 96.94 165 ARG B N 1
ATOM 2918 C CA . ARG B 1 165 ? 12.188 -12.289 -13.352 1 96.94 165 ARG B CA 1
ATOM 2919 C C . ARG B 1 165 ? 10.828 -12.977 -13.352 1 96.94 165 ARG B C 1
ATOM 2921 O O . ARG B 1 165 ? 10.633 -13.984 -14.023 1 96.94 165 ARG B O 1
ATOM 2928 N N . PHE B 1 166 ? 9.93 -12.391 -12.594 1 98.06 166 PHE B N 1
ATOM 2929 C CA . PHE B 1 166 ? 8.57 -12.93 -12.547 1 98.06 166 PHE B CA 1
ATOM 2930 C C . PHE B 1 166 ? 7.918 -12.859 -13.922 1 98.06 166 PHE B C 1
ATOM 2932 O O . PHE B 1 166 ? 7.309 -13.828 -14.375 1 98.06 166 PHE B O 1
ATOM 2939 N N . CYS B 1 167 ? 7.988 -11.727 -14.555 1 96.12 167 CYS B N 1
ATOM 2940 C CA . CYS B 1 167 ? 7.391 -11.547 -15.875 1 96.12 167 CYS B CA 1
ATOM 2941 C C . CYS B 1 167 ? 7.969 -12.539 -16.875 1 96.12 167 CYS B C 1
ATOM 2943 O O . CYS B 1 167 ? 7.23 -13.117 -17.672 1 96.12 167 CYS B O 1
ATOM 2945 N N . GLN B 1 168 ? 9.234 -12.719 -16.797 1 94.38 168 GLN B N 1
ATOM 2946 C CA . GLN B 1 168 ? 9.875 -13.711 -17.656 1 94.38 168 GLN B CA 1
ATOM 2947 C C . GLN B 1 168 ? 9.344 -15.117 -17.375 1 94.38 168 GLN B C 1
ATOM 2949 O O . GLN B 1 168 ? 9.062 -15.875 -18.297 1 94.38 168 GLN B O 1
ATOM 2954 N N . GLY B 1 169 ? 9.258 -15.469 -16.094 1 95.75 169 GLY B N 1
ATOM 2955 C CA . GLY B 1 169 ? 8.719 -16.766 -15.711 1 95.75 169 GLY B CA 1
ATOM 2956 C C . GLY B 1 169 ? 7.293 -16.984 -16.188 1 95.75 169 GLY B C 1
ATOM 2957 O O . GLY B 1 169 ? 6.973 -18.047 -16.719 1 95.75 169 GLY B O 1
ATOM 2958 N N . VAL B 1 170 ? 6.449 -16.016 -16.031 1 95.94 170 VAL B N 1
ATOM 2959 C CA . VAL B 1 170 ? 5.051 -16.109 -16.453 1 95.94 170 VAL B CA 1
ATOM 2960 C C . VAL B 1 170 ? 4.969 -16.297 -17.953 1 95.94 170 VAL B C 1
ATOM 2962 O O . VAL B 1 170 ? 4.188 -17.109 -18.453 1 95.94 170 VAL B O 1
ATOM 2965 N N . GLU B 1 171 ? 5.746 -15.531 -18.688 1 91.62 171 GLU B N 1
ATOM 2966 C CA . GLU B 1 171 ? 5.762 -15.641 -20.141 1 91.62 171 GLU B CA 1
ATOM 2967 C C . GLU B 1 171 ? 6.18 -17.047 -20.594 1 91.62 171 GLU B C 1
ATOM 2969 O O . GLU B 1 171 ? 5.578 -17.625 -21.5 1 91.62 171 GLU B O 1
ATOM 2974 N N . THR B 1 172 ? 7.125 -17.547 -20 1 92.25 172 THR B N 1
ATOM 2975 C CA . THR B 1 172 ? 7.664 -18.844 -20.375 1 92.25 172 THR B CA 1
ATOM 2976 C C . THR B 1 172 ? 6.699 -19.969 -19.984 1 92.25 172 THR B C 1
ATOM 2978 O O . THR B 1 172 ? 6.477 -20.906 -20.75 1 92.25 172 THR B O 1
ATOM 2981 N N . LEU B 1 173 ? 6.094 -19.891 -18.859 1 93.62 173 LEU B N 1
ATOM 2982 C CA . LEU B 1 173 ? 5.32 -20.984 -18.281 1 93.62 173 LEU B CA 1
ATOM 2983 C C . LEU B 1 173 ? 3.895 -20.984 -18.828 1 93.62 173 LEU B C 1
ATOM 2985 O O . LEU B 1 173 ? 3.281 -22.047 -18.969 1 93.62 173 LEU B O 1
ATOM 2989 N N . TYR B 1 174 ? 3.375 -19.828 -19.156 1 89.62 174 TYR B N 1
ATOM 2990 C CA . TYR B 1 174 ? 1.939 -19.781 -19.406 1 89.62 174 TYR B CA 1
ATOM 2991 C C . TYR B 1 174 ? 1.655 -19.312 -20.828 1 89.62 174 TYR B C 1
ATOM 2993 O O . TYR B 1 174 ? 0.515 -19.375 -21.297 1 89.62 174 TYR B O 1
ATOM 3001 N N . THR B 1 175 ? 2.377 -18.609 -21.562 1 76.56 175 THR B N 1
ATOM 3002 C CA . THR B 1 175 ? 2.105 -18.141 -22.922 1 76.56 175 THR B CA 1
ATOM 3003 C C . THR B 1 175 ? 2.174 -19.297 -23.922 1 76.56 175 THR B C 1
ATOM 3005 O O . THR B 1 175 ? 1.452 -19.312 -24.922 1 76.56 175 THR B O 1
ATOM 3008 N N . ARG B 1 176 ? 2.918 -20.25 -23.75 1 60.5 176 ARG B N 1
ATOM 3009 C CA . ARG B 1 176 ? 2.904 -21.281 -24.781 1 60.5 176 ARG B CA 1
ATOM 3010 C C . ARG B 1 176 ? 1.532 -21.938 -24.875 1 60.5 176 ARG B C 1
ATOM 3012 O O . ARG B 1 176 ? 1.075 -22.281 -25.969 1 60.5 176 ARG B O 1
ATOM 3019 N N . ASP B 1 177 ? 0.963 -22.297 -23.781 1 48.34 177 ASP B N 1
ATOM 3020 C CA . ASP B 1 177 ? -0.241 -23.125 -23.859 1 48.34 177 ASP B CA 1
ATOM 3021 C C . ASP B 1 177 ? -1.399 -22.344 -24.469 1 48.34 177 ASP B C 1
ATOM 3023 O O . ASP B 1 177 ? -2.389 -22.922 -24.906 1 48.34 177 ASP B O 1
ATOM 3027 N N . TYR B 1 178 ? -1.525 -21.078 -24.266 1 43.16 178 TYR B N 1
ATOM 3028 C CA . TYR B 1 178 ? -2.602 -20.359 -24.953 1 43.16 178 TYR B CA 1
ATOM 3029 C C . TYR B 1 178 ? -2.42 -20.422 -26.453 1 43.16 178 TYR B C 1
ATOM 3031 O O . TYR B 1 178 ? -3.355 -20.141 -27.219 1 43.16 178 TYR B O 1
ATOM 3039 N N . LEU B 1 179 ? -1.274 -20.406 -26.891 1 40.12 179 LEU B N 1
ATOM 3040 C CA . LEU B 1 179 ? -1.229 -20.656 -28.328 1 40.12 179 LEU B CA 1
ATOM 3041 C C . LEU B 1 179 ? -1.658 -22.078 -28.641 1 40.12 179 LEU B C 1
ATOM 3043 O O . LEU B 1 179 ? -1.387 -22.594 -29.734 1 40.12 179 LEU B O 1
ATOM 3047 N N . ARG B 1 180 ? -2.004 -22.828 -27.688 1 38.44 180 ARG B N 1
ATOM 3048 C CA . ARG B 1 180 ? -2.625 -24.047 -28.188 1 38.44 180 ARG B CA 1
ATOM 3049 C C . ARG B 1 180 ? -3.895 -23.719 -28.969 1 38.44 180 ARG B C 1
ATOM 3051 O O . ARG B 1 180 ? -4.805 -23.078 -28.453 1 38.44 180 ARG B O 1
ATOM 3058 N N . ARG B 1 181 ? -3.949 -23.578 -30.219 1 37.81 181 ARG B N 1
ATOM 3059 C CA . ARG B 1 181 ? -4.996 -23.547 -31.234 1 37.81 181 ARG B CA 1
ATOM 3060 C C . ARG B 1 181 ? -6.133 -24.5 -30.875 1 37.81 181 ARG B C 1
ATOM 3062 O O . ARG B 1 181 ? -5.895 -25.594 -30.344 1 37.81 181 ARG B O 1
ATOM 3069 N N . PRO B 1 182 ? -7.402 -24.031 -30.844 1 38.19 182 PRO B N 1
ATOM 3070 C CA . PRO B 1 182 ? -8.523 -24.969 -30.781 1 38.19 182 PRO B CA 1
ATOM 3071 C C . PRO B 1 182 ? -8.242 -26.281 -31.516 1 38.19 182 PRO B C 1
ATOM 3073 O O . PRO B 1 182 ? -7.621 -26.266 -32.594 1 38.19 182 PRO B O 1
ATOM 3076 N N . THR B 1 183 ? -7.906 -27.266 -30.844 1 38.03 183 THR B N 1
ATOM 3077 C CA . THR B 1 183 ? -7.922 -28.516 -31.578 1 38.03 183 THR B CA 1
ATOM 3078 C C . THR B 1 183 ? -9.289 -28.75 -32.219 1 38.03 183 THR B C 1
ATOM 3080 O O . THR B 1 183 ? -10.297 -28.219 -31.766 1 38.03 183 THR B O 1
ATOM 3083 N N . PRO B 1 184 ? -9.32 -29.375 -33.375 1 40.88 184 PRO B N 1
ATOM 3084 C CA . PRO B 1 184 ? -10.57 -29.766 -34.031 1 40.88 184 PRO B CA 1
ATOM 3085 C C . PRO B 1 184 ? -11.586 -30.359 -33.062 1 40.88 184 PRO B C 1
ATOM 3087 O O . PRO B 1 184 ? -12.797 -30.297 -33.312 1 40.88 184 PRO B O 1
ATOM 3090 N N . ARG B 1 185 ? -11.102 -31.047 -32 1 42.28 185 ARG B N 1
ATOM 3091 C CA . ARG B 1 185 ? -12.109 -31.672 -31.141 1 42.28 185 ARG B CA 1
ATOM 3092 C C . ARG B 1 185 ? -12.859 -30.641 -30.328 1 42.28 185 ARG B C 1
ATOM 3094 O O . ARG B 1 185 ? -13.875 -30.953 -29.703 1 42.28 185 ARG B O 1
ATOM 3101 N N . ASP B 1 186 ? -12.234 -29.547 -30.172 1 38.03 186 ASP B N 1
ATOM 3102 C CA . ASP B 1 186 ? -12.961 -28.531 -29.422 1 38.03 186 ASP B CA 1
ATOM 3103 C C . ASP B 1 186 ? -13.93 -27.75 -30.312 1 38.03 186 ASP B C 1
ATOM 3105 O O . ASP B 1 186 ? -14.648 -26.875 -29.844 1 38.03 186 ASP B O 1
ATOM 3109 N N . LEU B 1 187 ? -13.727 -27.875 -31.594 1 32.12 187 LEU B N 1
ATOM 3110 C CA . LEU B 1 187 ? -14.789 -27.484 -32.531 1 32.12 187 LEU B CA 1
ATOM 3111 C C . LEU B 1 187 ? -15.859 -28.578 -32.594 1 32.12 187 LEU B C 1
ATOM 3113 O O . LEU B 1 187 ? -15.547 -29.766 -32.594 1 32.12 187 LEU B O 1
#

Foldseek 3Di:
DVVVVVVVVVVVVVVVVVVQLVVLLVLLLVLLVVCLVVLVVLLVVVVVVVPPDPPPCPPPPPPLVQVVLVVVLCQQPPDPNHPDDQVRVCLQLVDGPVSLVVLLVQLCVVDVLLPWDADPVRHIDFHSSLLSSLLSNCSNPVDASVRCCSNRVDDRNRNSVSNNSSSVSSCVPPVVCVVPPPDPVND/DVVVVVVVVVVVVVVVVVVQLVVLLVLLLVLLVVCLVVLVVLLVVVVVVVPPDPPPCPPPPPPLVQVVLVVVLCLQPPDPNHPDDQVRVCLQLVDGPVSLVVLLVQLCVVDVLLPWDADPVRHIDFHSSLLSSLLSNCSNPVDASVRCCSNRVDDRNRNSVSNNSSSVSSCVPPVVCVVPPPDPVND

Radius of gyration: 24.77 Å; Cα contacts (8 Å, |Δi|>4): 337; chains: 2; bounding box: 64×86×60 Å